Protein AF-A0A6C0I8Z2-F1 (afdb_monomer_lite)

Organism: NCBI:txid1070528

Structure (mmCIF, N/CA/C/O backbone):
data_AF-A0A6C0I8Z2-F1
#
_entry.id   AF-A0A6C0I8Z2-F1
#
loop_
_atom_site.group_PDB
_atom_site.id
_atom_site.type_symbol
_atom_site.label_atom_id
_atom_site.label_alt_id
_atom_site.label_comp_id
_atom_site.label_asym_id
_atom_site.label_entity_id
_atom_site.label_seq_id
_atom_site.pdbx_PDB_ins_code
_atom_site.Cartn_x
_atom_site.Cartn_y
_atom_site.Cartn_z
_atom_site.occupancy
_atom_site.B_iso_or_equiv
_atom_site.auth_seq_id
_atom_site.auth_comp_id
_atom_site.auth_asym_id
_atom_site.auth_atom_id
_atom_site.pdbx_PDB_model_num
ATOM 1 N N . MET A 1 1 ? -0.638 1.466 -17.092 1.00 23.64 1 MET A N 1
ATOM 2 C CA . MET A 1 1 ? -1.685 1.479 -16.049 1.00 23.64 1 MET A CA 1
ATOM 3 C C . MET A 1 1 ? -1.159 2.230 -14.837 1.00 23.64 1 MET A C 1
ATOM 5 O O . MET A 1 1 ? -0.219 1.765 -14.203 1.00 23.64 1 MET A O 1
ATOM 9 N N . GLN A 1 2 ? -1.691 3.419 -14.552 1.00 22.98 2 GLN A N 1
ATOM 10 C CA . GLN A 1 2 ? -1.374 4.142 -13.319 1.00 22.98 2 GLN A CA 1
ATOM 11 C C . GLN A 1 2 ? -2.232 3.562 -12.187 1.00 22.98 2 GLN A C 1
ATOM 13 O O . GLN A 1 2 ? -3.325 4.037 -11.902 1.00 22.98 2 GLN A O 1
ATOM 18 N N . SER A 1 3 ? -1.756 2.483 -11.563 1.00 23.62 3 SER A N 1
ATOM 19 C CA . SER A 1 3 ? -2.438 1.875 -10.419 1.00 23.62 3 SER A CA 1
ATOM 20 C C . SER A 1 3 ? -2.159 2.695 -9.154 1.00 23.62 3 SER A C 1
ATOM 22 O O . SER A 1 3 ? -1.213 2.427 -8.402 1.00 23.62 3 SER A O 1
ATOM 24 N N . PHE A 1 4 ? -2.999 3.698 -8.902 1.00 27.61 4 PHE A N 1
ATOM 25 C CA . PHE A 1 4 ? -3.097 4.390 -7.617 1.00 27.61 4 PHE A CA 1
ATOM 26 C C . PHE A 1 4 ? -3.696 3.432 -6.572 1.00 27.61 4 PHE A C 1
ATOM 28 O O . PHE A 1 4 ? -4.885 3.468 -6.291 1.00 27.61 4 PHE A O 1
ATOM 35 N N . ALA A 1 5 ? -2.885 2.528 -6.013 1.00 29.38 5 ALA A N 1
ATOM 36 C CA . ALA A 1 5 ? -3.277 1.823 -4.792 1.00 29.38 5 ALA A CA 1
ATOM 37 C C . ALA A 1 5 ? -2.910 2.690 -3.585 1.00 29.38 5 ALA A C 1
ATOM 39 O O . ALA A 1 5 ? -1.733 3.045 -3.399 1.00 29.38 5 ALA A O 1
ATOM 40 N N . ILE A 1 6 ? -3.966 3.094 -2.878 1.00 32.00 6 ILE A N 1
ATOM 41 C CA . ILE A 1 6 ? -4.159 3.044 -1.422 1.00 32.00 6 ILE A CA 1
ATOM 42 C C . ILE A 1 6 ? -2.868 3.279 -0.638 1.00 32.00 6 ILE A C 1
ATOM 44 O O . ILE A 1 6 ? -1.982 2.433 -0.518 1.00 32.00 6 ILE A O 1
ATOM 48 N N . ILE A 1 7 ? -2.738 4.516 -0.173 1.00 36.81 7 ILE A N 1
ATOM 49 C CA . ILE A 1 7 ? -1.716 4.958 0.766 1.00 36.81 7 ILE A CA 1
ATOM 50 C C . ILE A 1 7 ? -2.360 4.859 2.139 1.00 36.81 7 ILE A C 1
ATOM 52 O O . ILE A 1 7 ? -3.077 5.768 2.527 1.00 36.81 7 ILE A O 1
ATOM 56 N N . VAL A 1 8 ? -2.108 3.780 2.869 1.00 36.97 8 VAL A N 1
ATOM 57 C CA . VAL A 1 8 ? -2.218 3.837 4.337 1.00 36.97 8 VAL A CA 1
ATOM 58 C C . VAL A 1 8 ? -0.818 3.797 4.982 1.00 36.97 8 VAL A C 1
ATOM 60 O O . VAL A 1 8 ? -0.652 4.149 6.138 1.00 36.97 8 VAL A O 1
ATOM 63 N N . PHE A 1 9 ? 0.246 3.500 4.210 1.00 34.97 9 PHE A N 1
ATOM 64 C CA . PHE A 1 9 ? 1.599 3.249 4.756 1.00 34.97 9 PHE A CA 1
ATOM 65 C C . PHE A 1 9 ? 2.737 4.062 4.145 1.00 34.97 9 PHE A C 1
ATOM 67 O O . PHE A 1 9 ? 3.889 3.633 4.194 1.00 34.97 9 PHE A O 1
ATOM 74 N N . ARG A 1 10 ? 2.472 5.222 3.534 1.00 33.62 10 ARG A N 1
ATOM 75 C CA . ARG A 1 10 ? 3.576 6.113 3.149 1.00 33.62 10 ARG A CA 1
ATOM 76 C C . ARG A 1 10 ? 3.256 7.566 3.469 1.00 33.62 10 ARG A C 1
ATOM 78 O O . ARG A 1 10 ? 2.246 8.048 2.962 1.00 33.62 10 ARG A O 1
ATOM 85 N N . PRO A 1 11 ? 4.137 8.296 4.182 1.00 28.78 11 PRO A N 1
ATOM 86 C CA . PRO A 1 11 ? 4.124 9.743 4.076 1.00 28.78 11 PRO A CA 1
ATOM 87 C C . PRO A 1 11 ? 4.213 10.080 2.584 1.00 28.78 11 PRO A C 1
ATOM 89 O O . PRO A 1 11 ? 5.063 9.566 1.846 1.00 28.78 11 PRO A O 1
ATOM 92 N N . ILE A 1 12 ? 3.260 10.887 2.128 1.00 30.72 12 ILE A N 1
ATOM 93 C CA . ILE A 1 12 ? 3.025 11.272 0.730 1.00 30.72 12 ILE A CA 1
ATOM 94 C C . ILE A 1 12 ? 4.323 11.746 0.030 1.00 30.72 12 ILE A C 1
ATOM 96 O O . ILE A 1 12 ? 4.477 11.583 -1.184 1.00 30.72 12 ILE A O 1
ATOM 100 N N . SER A 1 13 ? 5.312 12.217 0.799 1.00 25.28 13 SER A N 1
ATOM 101 C CA . SER A 1 13 ? 6.628 12.672 0.337 1.00 25.28 13 SER A CA 1
ATOM 102 C C . SER A 1 13 ? 7.468 11.604 -0.386 1.00 25.28 13 SER A C 1
ATOM 104 O O . SER A 1 13 ? 8.127 11.920 -1.379 1.00 25.28 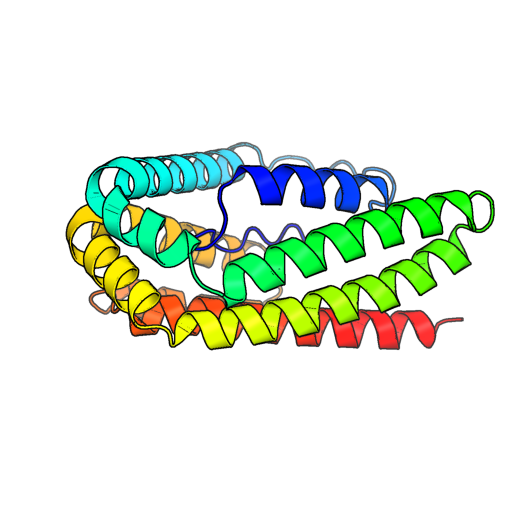13 SER A O 1
ATOM 106 N N . ILE A 1 14 ? 7.427 10.332 0.034 1.00 30.34 14 ILE A N 1
ATOM 107 C CA . ILE A 1 14 ? 8.279 9.273 -0.549 1.00 30.34 14 ILE A CA 1
ATOM 108 C C . ILE A 1 14 ? 7.712 8.777 -1.887 1.00 30.34 14 ILE A C 1
ATOM 110 O O . ILE A 1 14 ? 8.467 8.459 -2.812 1.00 30.34 14 ILE A O 1
ATOM 114 N N . LYS A 1 15 ? 6.376 8.749 -2.039 1.00 32.47 15 LYS A N 1
ATOM 115 C CA . LYS A 1 15 ? 5.740 8.392 -3.319 1.00 32.47 15 LYS A CA 1
ATOM 116 C C . LYS A 1 15 ? 6.107 9.397 -4.411 1.00 32.47 15 LYS A C 1
ATOM 118 O O . LYS A 1 15 ? 6.436 8.961 -5.506 1.00 32.47 15 LYS A O 1
ATOM 123 N N . TYR A 1 16 ? 6.129 10.698 -4.120 1.00 28.58 16 TYR A N 1
ATOM 124 C CA . TYR A 1 16 ? 6.396 11.722 -5.137 1.00 28.58 16 TYR A CA 1
ATOM 125 C C . TYR A 1 16 ? 7.816 11.652 -5.722 1.00 28.58 16 TYR A C 1
ATOM 127 O O . TYR A 1 16 ? 7.973 11.783 -6.934 1.00 28.58 16 TYR A O 1
ATOM 135 N N . LYS A 1 17 ? 8.847 11.378 -4.907 1.00 28.88 17 LYS A N 1
ATOM 136 C CA . LYS A 1 17 ? 10.233 11.251 -5.401 1.00 28.88 17 LYS A CA 1
ATOM 137 C C . LYS A 1 17 ? 10.445 9.992 -6.248 1.00 28.88 17 LYS A C 1
ATOM 139 O O . LYS A 1 17 ? 10.945 10.097 -7.363 1.00 28.88 17 LYS A O 1
ATOM 144 N N . ILE A 1 18 ? 9.994 8.826 -5.776 1.00 34.91 18 ILE A N 1
ATOM 145 C CA . ILE A 1 18 ? 10.156 7.558 -6.514 1.00 34.91 18 ILE A CA 1
ATOM 146 C C . ILE A 1 18 ? 9.293 7.545 -7.784 1.00 34.91 18 ILE A C 1
ATOM 148 O O . ILE A 1 18 ? 9.740 7.077 -8.823 1.00 34.91 18 ILE A O 1
ATOM 152 N N . TYR A 1 19 ? 8.075 8.095 -7.737 1.00 33.25 19 TYR A N 1
ATOM 153 C CA . TYR A 1 19 ? 7.182 8.182 -8.898 1.00 33.25 19 TYR A CA 1
ATOM 154 C C . TYR A 1 19 ? 7.710 9.149 -9.968 1.00 33.25 19 TYR A C 1
ATOM 156 O O . TYR A 1 19 ? 7.602 8.869 -11.160 1.00 33.25 19 TYR A O 1
ATOM 164 N N . LYS A 1 20 ? 8.341 10.259 -9.559 1.00 29.11 20 LYS A N 1
ATOM 165 C CA . LYS A 1 20 ? 8.997 11.209 -10.470 1.00 29.11 20 LYS A CA 1
ATOM 166 C C . LYS A 1 20 ? 10.230 10.603 -11.150 1.00 29.11 20 LYS A C 1
ATOM 168 O O . LYS A 1 20 ? 10.447 10.877 -12.327 1.00 29.11 20 LYS A O 1
ATOM 173 N N . GLU A 1 21 ? 10.995 9.755 -10.460 1.00 31.36 21 GLU A N 1
ATOM 174 C CA . GLU A 1 21 ? 12.116 9.028 -11.077 1.00 31.36 21 GLU A CA 1
ATOM 175 C C . GLU A 1 21 ? 11.661 7.849 -11.948 1.00 31.36 21 GLU A C 1
ATOM 177 O O . GLU A 1 21 ? 12.136 7.703 -13.070 1.00 31.36 21 GLU A O 1
ATOM 182 N N . TYR A 1 22 ? 10.664 7.076 -11.512 1.00 34.25 22 TYR A N 1
ATOM 183 C CA . TYR A 1 22 ? 10.070 5.987 -12.297 1.00 34.25 22 TYR A CA 1
ATOM 184 C C . TYR A 1 22 ? 9.458 6.488 -13.620 1.00 34.25 22 TYR A C 1
ATOM 186 O O . TYR A 1 22 ? 9.685 5.901 -14.678 1.00 34.25 22 TYR A O 1
ATOM 194 N N . ASN A 1 23 ? 8.748 7.624 -13.592 1.00 34.59 23 ASN A N 1
ATOM 195 C CA . ASN A 1 23 ? 8.187 8.242 -14.800 1.00 34.59 23 ASN A CA 1
ATOM 196 C C . ASN A 1 23 ? 9.242 8.882 -15.715 1.00 34.59 23 ASN A C 1
ATOM 198 O O . ASN A 1 23 ? 8.977 9.038 -16.904 1.00 34.59 23 ASN A O 1
ATOM 202 N N . ARG A 1 24 ? 10.426 9.242 -15.197 1.00 33.53 24 ARG A N 1
ATOM 203 C CA . ARG A 1 24 ? 11.538 9.743 -16.024 1.00 33.53 24 ARG A CA 1
ATOM 204 C C . ARG A 1 24 ? 12.226 8.637 -16.823 1.00 33.53 24 ARG A C 1
ATOM 206 O O . ARG A 1 24 ? 12.766 8.931 -17.881 1.00 33.53 24 ARG A O 1
ATOM 213 N N . VAL A 1 25 ? 12.212 7.396 -16.331 1.00 34.00 25 VAL A N 1
ATOM 214 C CA . VAL A 1 25 ? 12.985 6.288 -16.919 1.00 34.00 25 VAL A CA 1
ATOM 215 C C . VAL A 1 25 ? 12.160 5.421 -17.886 1.00 34.00 25 VAL A C 1
ATOM 217 O O . VAL A 1 25 ? 12.744 4.870 -18.811 1.00 34.00 25 VAL A O 1
ATOM 220 N N . ILE A 1 26 ? 10.829 5.296 -17.723 1.00 31.17 26 ILE A N 1
ATOM 221 C CA . ILE A 1 26 ? 10.061 4.188 -18.352 1.00 31.17 26 ILE A CA 1
ATOM 222 C C . ILE A 1 26 ? 8.842 4.627 -19.191 1.00 31.17 26 ILE A C 1
ATOM 224 O O . ILE A 1 26 ? 8.200 3.786 -19.817 1.00 31.17 26 ILE A O 1
ATOM 228 N N . MET A 1 27 ? 8.467 5.911 -19.263 1.00 26.81 27 MET A N 1
ATOM 229 C CA . MET A 1 27 ? 7.320 6.271 -20.112 1.00 26.81 27 MET A CA 1
ATOM 230 C C . MET A 1 27 ? 7.704 6.322 -21.606 1.00 26.81 27 MET A C 1
ATOM 232 O O . MET A 1 27 ? 8.549 7.140 -21.976 1.00 26.81 27 MET A O 1
ATOM 236 N N . PRO A 1 28 ? 7.064 5.524 -22.491 1.00 29.08 28 PRO A N 1
ATOM 237 C CA . PRO A 1 28 ? 7.108 5.779 -23.929 1.00 29.08 28 PRO A CA 1
ATOM 238 C C . PRO A 1 28 ? 6.484 7.156 -24.232 1.00 29.08 28 PRO A C 1
ATOM 240 O O . PRO A 1 28 ? 5.694 7.663 -23.422 1.00 29.08 28 PRO A O 1
ATOM 243 N N . PRO A 1 29 ? 6.825 7.788 -25.374 1.00 28.36 29 PRO A N 1
ATOM 244 C CA . PRO A 1 29 ? 6.346 9.123 -25.707 1.00 28.36 29 PRO A CA 1
ATOM 245 C C . PRO A 1 29 ? 4.818 9.168 -25.661 1.00 28.36 29 PRO A C 1
ATOM 247 O O . PRO A 1 29 ? 4.127 8.255 -26.116 1.00 28.36 29 PRO A O 1
ATOM 250 N N . LYS A 1 30 ? 4.318 10.244 -25.046 1.00 38.25 30 LYS A N 1
ATOM 251 C CA . LYS A 1 30 ? 2.911 10.554 -24.781 1.00 38.25 30 LYS A CA 1
ATOM 252 C C . LYS A 1 30 ? 2.003 10.128 -25.945 1.00 38.25 30 LYS A C 1
ATOM 254 O O . LYS A 1 30 ? 1.866 10.864 -26.919 1.00 38.25 30 LYS A O 1
ATOM 259 N N . LYS A 1 31 ? 1.278 9.012 -25.808 1.00 30.19 31 LYS A N 1
ATOM 260 C CA . LYS A 1 31 ? -0.031 8.925 -26.466 1.00 30.19 31 LYS A CA 1
ATOM 261 C C . LYS A 1 31 ? -0.933 9.908 -25.730 1.00 30.19 31 LYS A C 1
ATOM 263 O O . LYS A 1 31 ? -1.024 9.845 -24.506 1.00 30.19 31 LYS A O 1
ATOM 268 N N . LYS A 1 32 ? -1.517 10.858 -26.465 1.00 36.09 32 LYS A N 1
ATOM 269 C CA . LYS A 1 32 ? -2.501 11.816 -25.949 1.00 36.09 32 LYS A CA 1
ATOM 270 C C . LYS A 1 32 ? -3.644 11.023 -25.309 1.00 36.09 32 LYS A C 1
ATOM 272 O O . LYS A 1 32 ? -4.522 10.533 -26.008 1.00 36.09 32 LYS A O 1
ATOM 277 N N . VAL A 1 33 ? -3.602 10.850 -23.990 1.00 34.31 33 VAL A N 1
ATOM 278 C CA . VAL A 1 33 ? -4.739 10.337 -23.227 1.00 34.31 33 VAL A CA 1
ATOM 279 C C . VAL A 1 33 ? -5.632 11.541 -22.984 1.00 34.31 33 VAL A C 1
ATOM 281 O O . VAL A 1 33 ? -5.364 12.364 -22.110 1.00 34.31 33 VAL A O 1
ATOM 284 N N . GLY A 1 34 ? -6.640 11.691 -23.838 1.00 36.06 34 GLY A N 1
A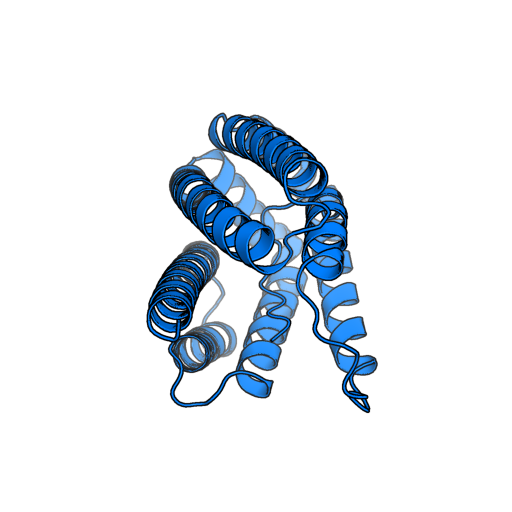TOM 285 C CA . GLY A 1 34 ? -7.749 12.584 -23.562 1.00 36.06 34 GLY A CA 1
ATOM 286 C C . GLY A 1 34 ? -8.471 12.121 -22.296 1.00 36.06 34 GLY A C 1
ATOM 287 O O . GLY A 1 34 ? -8.819 10.952 -22.174 1.00 36.06 34 GLY A O 1
ATOM 288 N N . VAL A 1 35 ? -8.690 13.075 -21.391 1.00 42.97 35 VAL A N 1
ATOM 289 C CA . VAL A 1 35 ? -9.726 13.083 -20.345 1.00 42.97 35 VAL A CA 1
ATOM 290 C C . VAL A 1 35 ? -9.569 12.074 -19.185 1.00 42.97 35 VAL A C 1
ATOM 292 O O . VAL A 1 35 ? -10.259 11.066 -19.136 1.00 42.97 35 VAL A O 1
ATOM 295 N N . ILE A 1 36 ? -8.745 12.405 -18.169 1.00 44.50 36 ILE A N 1
ATOM 296 C CA . ILE A 1 36 ? -8.920 11.930 -16.768 1.00 44.50 36 ILE A CA 1
ATOM 297 C C . ILE A 1 36 ? -8.544 13.009 -15.703 1.00 44.50 36 ILE A C 1
ATOM 299 O O . ILE A 1 36 ? -7.712 12.739 -14.839 1.00 44.50 36 ILE A O 1
ATOM 303 N N . PRO A 1 37 ? -9.078 14.250 -15.699 1.00 49.78 37 PRO A N 1
ATOM 304 C CA . PRO A 1 37 ? -8.788 15.183 -14.598 1.00 49.78 37 PRO A CA 1
ATOM 305 C C . PRO A 1 37 ? -9.609 14.845 -13.342 1.00 49.78 37 PRO A C 1
ATOM 307 O O . PRO A 1 37 ? -9.068 14.715 -12.251 1.00 49.78 37 PRO A O 1
ATOM 310 N N . HIS A 1 38 ? -10.916 14.616 -13.502 1.00 48.38 38 HIS A N 1
ATOM 311 C CA . HIS A 1 38 ? -11.871 14.679 -12.390 1.00 48.38 38 HIS A CA 1
ATOM 312 C C . HIS A 1 38 ? -11.759 13.527 -11.373 1.00 48.38 38 HIS A C 1
ATOM 314 O O . HIS A 1 38 ? -11.880 13.754 -10.171 1.00 48.38 38 HIS A O 1
ATOM 320 N N . LYS A 1 39 ? -11.494 12.294 -11.836 1.00 55.34 39 LYS A N 1
ATOM 321 C CA . LYS A 1 39 ? -11.322 11.114 -10.960 1.00 55.34 39 LYS A CA 1
ATOM 322 C C . LYS A 1 39 ? -9.960 11.071 -10.264 1.00 55.34 39 LYS A C 1
ATOM 324 O O . LYS A 1 39 ? -9.824 10.478 -9.198 1.00 55.34 39 LYS A O 1
ATOM 329 N N . LEU A 1 40 ? -8.938 11.683 -10.868 1.00 59.06 40 LEU A N 1
ATOM 330 C CA . LEU A 1 40 ? -7.628 11.803 -10.235 1.00 59.06 40 LEU A CA 1
ATOM 331 C C . LEU A 1 40 ? -7.689 12.819 -9.089 1.00 59.06 40 LEU A C 1
ATOM 333 O O . LEU A 1 40 ? -7.153 12.555 -8.015 1.00 59.06 40 LEU A O 1
ATOM 337 N N . THR A 1 41 ? -8.393 13.934 -9.303 1.00 67.25 41 THR A N 1
ATOM 338 C CA . THR A 1 41 ? -8.642 14.951 -8.277 1.00 67.25 41 THR A CA 1
ATOM 339 C C . THR A 1 41 ? -9.384 14.367 -7.076 1.00 67.25 41 THR A C 1
ATOM 341 O O . THR A 1 41 ? -8.891 14.494 -5.959 1.00 67.25 41 THR A O 1
ATOM 344 N N . SER A 1 42 ? -10.470 13.615 -7.291 1.00 71.12 42 SER A N 1
ATOM 345 C CA . SER A 1 42 ? -11.248 13.031 -6.187 1.00 71.12 42 SER A CA 1
ATOM 346 C C . SER A 1 42 ? -10.452 12.017 -5.354 1.00 71.12 42 SER A C 1
ATOM 348 O O . SER A 1 42 ? -10.566 11.978 -4.131 1.00 71.12 42 SER A O 1
ATOM 350 N N . MET A 1 43 ? -9.583 11.217 -5.983 1.00 73.25 43 MET A N 1
ATOM 351 C CA . MET A 1 43 ? -8.678 10.330 -5.243 1.00 73.25 43 MET A CA 1
ATOM 352 C C . MET A 1 43 ? -7.648 11.106 -4.416 1.00 73.25 43 MET A C 1
ATOM 354 O O . MET A 1 43 ? -7.331 10.698 -3.299 1.00 73.25 43 MET A O 1
ATOM 358 N N . LEU A 1 44 ? -7.092 12.191 -4.959 1.00 71.19 44 LEU A N 1
ATOM 359 C CA . LEU A 1 44 ? -6.120 13.020 -4.243 1.00 71.19 44 LEU A CA 1
ATOM 360 C C . LEU A 1 44 ? -6.764 13.726 -3.047 1.00 71.19 44 LEU A C 1
ATOM 362 O O . LEU A 1 44 ? -6.161 13.757 -1.976 1.00 71.19 44 LEU A O 1
ATOM 366 N N . GLU A 1 45 ? -7.988 14.224 -3.210 1.00 77.06 45 GLU A N 1
ATOM 367 C CA . GLU A 1 45 ? -8.783 14.828 -2.139 1.00 77.06 45 GLU A CA 1
ATOM 368 C C . GLU A 1 45 ? -9.081 13.821 -1.026 1.00 77.06 45 GLU A C 1
ATOM 370 O O . GLU A 1 45 ? -8.794 14.100 0.137 1.00 77.06 45 GLU A O 1
ATOM 375 N N . ALA A 1 46 ? -9.546 12.615 -1.367 1.00 78.75 46 ALA A N 1
ATOM 376 C CA . ALA A 1 46 ? -9.810 11.564 -0.384 1.00 78.75 46 ALA A CA 1
ATOM 377 C C . ALA A 1 46 ? -8.542 11.129 0.372 1.00 78.75 46 ALA A C 1
ATOM 379 O O . ALA A 1 46 ? -8.568 10.915 1.584 1.00 78.75 46 ALA A O 1
ATOM 380 N N . VAL A 1 47 ? -7.400 11.041 -0.321 1.00 79.56 47 VAL A N 1
ATOM 381 C CA . VAL A 1 47 ? -6.102 10.770 0.319 1.00 79.56 47 VAL A CA 1
ATOM 382 C C . VAL A 1 47 ? -5.707 11.905 1.262 1.00 79.56 47 VAL A C 1
ATOM 384 O O . VAL A 1 47 ? -5.229 11.638 2.364 1.00 79.56 47 VAL A O 1
ATOM 387 N N . ALA A 1 48 ? -5.887 13.160 0.850 1.00 76.62 48 ALA A N 1
ATOM 388 C CA . ALA A 1 48 ? -5.565 14.315 1.678 1.00 76.62 48 ALA A CA 1
ATOM 389 C C . ALA A 1 48 ? -6.457 14.384 2.926 1.00 76.62 48 ALA A C 1
ATOM 391 O O . ALA A 1 48 ? -5.943 14.625 4.019 1.00 76.62 48 ALA A O 1
ATOM 392 N N . ALA A 1 49 ? -7.757 14.116 2.783 1.00 82.00 49 ALA A N 1
ATOM 393 C CA . ALA A 1 49 ? -8.713 14.062 3.885 1.00 82.00 49 ALA A CA 1
ATOM 394 C C . ALA A 1 49 ? -8.336 12.977 4.902 1.00 82.00 49 ALA A C 1
ATOM 396 O O . ALA A 1 49 ? -8.135 13.283 6.080 1.00 82.00 49 ALA A O 1
ATOM 397 N N . LEU A 1 50 ? -8.105 11.743 4.437 1.00 86.19 50 LEU A N 1
ATOM 398 C CA . LEU A 1 50 ? -7.673 10.644 5.300 1.00 86.19 50 LEU A CA 1
ATOM 399 C C . LEU A 1 50 ? -6.344 10.959 5.996 1.00 86.19 50 LEU A C 1
ATOM 401 O O . LEU A 1 50 ? -6.220 10.781 7.207 1.00 86.19 50 LEU A O 1
ATOM 405 N N . GLN A 1 51 ? -5.353 11.470 5.261 1.00 83.88 51 GLN A N 1
ATOM 406 C 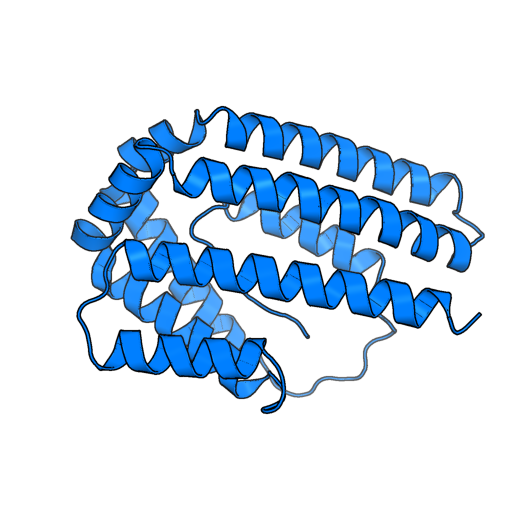CA . GLN A 1 51 ? -4.058 11.826 5.841 1.00 83.88 51 GLN A CA 1
ATOM 407 C C . GLN A 1 51 ? -4.199 12.917 6.906 1.00 83.88 51 GLN A C 1
ATOM 409 O O . GLN A 1 51 ? -3.563 12.824 7.959 1.00 83.88 51 GLN A O 1
ATOM 414 N N . LYS A 1 52 ? -5.029 13.934 6.650 1.00 83.44 52 LYS A N 1
ATOM 415 C CA . LYS A 1 52 ? -5.327 14.997 7.611 1.00 83.44 52 LYS A CA 1
ATOM 416 C C . LYS A 1 52 ? -5.961 14.407 8.866 1.00 83.44 52 LYS A C 1
ATOM 418 O O . LYS A 1 52 ? -5.455 14.665 9.956 1.00 83.44 52 LYS A O 1
ATOM 423 N N . CYS A 1 53 ? -6.986 13.566 8.724 1.00 88.50 53 CYS A N 1
ATOM 424 C CA . CYS A 1 53 ? -7.625 12.912 9.862 1.00 88.50 53 CYS A CA 1
ATOM 425 C C . CYS A 1 53 ? -6.620 12.103 10.689 1.00 88.50 53 CYS A C 1
ATOM 427 O O . CYS A 1 53 ? -6.511 12.323 11.894 1.00 88.50 53 CYS A O 1
ATOM 429 N N . LEU A 1 54 ? -5.819 11.246 10.047 1.00 84.50 54 LEU A N 1
ATOM 430 C CA . LEU A 1 54 ? -4.826 10.424 10.739 1.00 84.50 54 LEU A CA 1
ATOM 431 C C . LEU A 1 54 ? -3.757 11.272 11.444 1.00 84.50 54 LEU A C 1
ATOM 433 O O . LEU A 1 54 ? -3.408 10.985 12.583 1.00 84.50 54 LEU A O 1
ATOM 437 N N . SER A 1 55 ? -3.277 12.344 10.808 1.00 84.12 55 SER A N 1
ATOM 438 C CA . SER A 1 55 ? -2.259 13.231 11.395 1.00 84.12 55 SER A CA 1
ATOM 439 C C . SER A 1 55 ? -2.737 14.020 12.615 1.00 84.12 55 SER A C 1
ATOM 441 O O . SER A 1 55 ? -1.915 14.463 13.415 1.00 84.12 55 SER A O 1
ATOM 443 N N . ILE A 1 56 ? -4.053 14.204 12.752 1.00 88.69 56 ILE A N 1
ATOM 444 C CA . ILE A 1 56 ? -4.666 14.922 13.872 1.00 88.69 56 ILE A CA 1
ATOM 445 C C . ILE A 1 56 ? -5.102 13.924 14.945 1.00 88.69 56 ILE A C 1
ATOM 447 O O . ILE A 1 56 ? -4.717 14.054 16.102 1.00 88.69 56 ILE A O 1
ATOM 451 N N . LYS A 1 57 ? -5.893 12.918 14.561 1.00 93.94 57 LYS A N 1
ATOM 452 C CA . LYS A 1 57 ? -6.586 12.022 15.494 1.00 93.94 57 LYS A CA 1
ATOM 453 C C . LYS A 1 57 ? -5.832 10.732 15.820 1.00 93.94 57 LYS A C 1
ATOM 455 O O . LYS A 1 57 ? -6.167 10.105 16.815 1.00 93.94 57 LYS A O 1
ATOM 460 N N . CYS A 1 58 ? -4.850 10.343 15.005 1.00 90.12 58 CYS A N 1
ATOM 461 C CA . CYS A 1 58 ? -4.050 9.119 15.170 1.00 90.12 58 CYS A CA 1
ATOM 462 C C . CYS A 1 58 ? -2.543 9.404 15.152 1.00 90.12 58 CYS A C 1
ATOM 464 O O . CYS A 1 58 ? -1.731 8.590 14.706 1.00 90.12 58 CYS A O 1
ATOM 466 N N . LYS A 1 59 ? -2.155 10.610 15.586 1.00 90.12 59 LYS A N 1
ATOM 467 C CA . LYS A 1 59 ? -0.767 11.080 15.534 1.00 90.12 59 LYS A CA 1
ATOM 468 C C . LYS A 1 59 ? 0.166 10.184 16.347 1.00 90.12 59 LYS A C 1
ATOM 470 O O . LYS A 1 59 ? 1.265 9.883 15.895 1.00 90.12 59 LYS A O 1
ATOM 475 N N . ILE A 1 60 ? -0.258 9.771 17.541 1.00 91.88 60 ILE A N 1
ATOM 476 C CA . ILE A 1 60 ? 0.569 8.977 18.458 1.00 91.88 60 ILE A CA 1
ATOM 477 C C . ILE A 1 60 ? 0.881 7.616 17.833 1.00 91.88 60 ILE A C 1
ATOM 479 O O . ILE A 1 60 ? 2.038 7.202 17.794 1.00 91.88 60 ILE A O 1
ATOM 483 N N . GLU A 1 61 ? -0.134 6.953 17.290 1.00 90.38 61 GLU A N 1
ATOM 484 C CA . GLU A 1 61 ? -0.029 5.658 16.624 1.00 90.38 61 GLU A CA 1
ATOM 485 C C . GLU A 1 61 ? 0.834 5.762 15.360 1.00 90.38 61 GLU A C 1
ATOM 487 O O . GLU A 1 61 ? 1.689 4.909 15.115 1.00 90.38 61 GLU A O 1
ATOM 492 N N . GLN A 1 62 ? 0.701 6.856 14.597 1.00 85.69 62 GLN A N 1
ATOM 493 C CA . GLN A 1 62 ? 1.583 7.139 13.463 1.00 85.69 62 GLN A CA 1
ATOM 494 C C . GLN A 1 62 ? 3.049 7.294 13.886 1.00 85.69 62 GLN A C 1
ATOM 496 O O . GLN A 1 62 ? 3.929 6.735 13.233 1.00 85.69 62 GLN A O 1
ATOM 501 N N . GLU A 1 63 ? 3.335 8.038 14.956 1.00 84.81 63 GLU A N 1
ATOM 502 C CA . GLU A 1 63 ? 4.708 8.221 15.445 1.00 84.81 63 GLU A CA 1
ATOM 503 C C . GLU A 1 63 ? 5.307 6.930 16.019 1.00 84.81 63 GLU A C 1
ATOM 505 O O . GLU A 1 63 ? 6.501 6.685 15.848 1.00 84.81 63 GLU A O 1
ATOM 510 N N . LYS A 1 64 ? 4.499 6.072 16.654 1.00 85.12 64 LYS A N 1
ATOM 511 C CA . LYS A 1 64 ? 4.941 4.739 17.090 1.00 85.12 64 LYS A CA 1
ATOM 512 C C . LYS A 1 64 ? 5.320 3.867 15.899 1.00 85.12 64 LYS A C 1
ATOM 514 O O . LYS A 1 64 ? 6.434 3.354 15.848 1.00 85.12 64 LYS A O 1
ATOM 519 N N . LEU A 1 65 ? 4.439 3.767 14.904 1.00 83.94 65 LEU A N 1
ATOM 520 C CA . LEU A 1 65 ? 4.687 2.960 13.713 1.00 83.94 65 LEU A CA 1
ATOM 521 C C . LEU A 1 65 ? 5.910 3.449 12.921 1.00 83.94 65 LEU A C 1
ATOM 523 O O . LEU A 1 65 ? 6.640 2.638 12.354 1.00 83.94 65 LEU A O 1
ATOM 527 N N . LYS A 1 66 ? 6.186 4.761 12.905 1.00 81.50 66 LYS A N 1
ATOM 528 C CA . LYS A 1 66 ? 7.399 5.309 12.273 1.00 81.50 66 LYS A CA 1
ATOM 529 C C . LYS A 1 66 ? 8.699 4.756 12.862 1.00 81.50 66 LYS A C 1
ATOM 531 O O . LYS A 1 66 ? 9.711 4.735 12.171 1.00 81.50 66 LYS A O 1
ATOM 536 N N . LYS A 1 67 ? 8.672 4.296 14.114 1.00 83.31 67 LYS A N 1
ATOM 537 C CA . LYS A 1 67 ? 9.815 3.674 14.796 1.00 83.31 67 LYS A CA 1
ATOM 538 C C . LYS A 1 67 ? 9.925 2.171 14.525 1.00 83.31 67 LYS A C 1
ATOM 540 O O . LYS A 1 67 ? 10.846 1.539 15.036 1.00 83.31 67 LYS A O 1
ATOM 545 N N . SER A 1 68 ? 9.019 1.594 13.726 1.00 83.19 68 SER A N 1
ATOM 546 C CA . SER A 1 68 ? 9.103 0.197 13.299 1.00 83.19 68 SER A CA 1
ATOM 547 C C . SER A 1 68 ? 10.456 -0.077 12.651 1.00 83.19 68 SER A C 1
ATOM 549 O O . SER A 1 68 ? 10.864 0.597 11.699 1.00 83.19 68 SER A O 1
ATOM 551 N N . LYS A 1 69 ? 11.126 -1.132 13.120 1.00 90.25 69 LYS A N 1
ATOM 552 C CA . LYS A 1 69 ? 12.386 -1.600 12.531 1.00 90.25 69 LYS A CA 1
ATOM 553 C C . LYS A 1 69 ? 12.235 -1.918 11.041 1.00 90.25 69 LYS A C 1
ATOM 555 O O . LYS A 1 69 ? 13.158 -1.676 10.269 1.00 90.25 69 LYS A O 1
ATOM 560 N N . TYR A 1 70 ? 11.063 -2.406 10.620 1.00 85.50 70 TYR A N 1
ATOM 561 C CA . TYR A 1 70 ? 10.807 -2.718 9.216 1.00 85.50 70 TYR A CA 1
ATOM 562 C C . TYR A 1 70 ? 10.662 -1.456 8.374 1.00 85.50 70 TYR A C 1
ATOM 564 O O . TYR A 1 70 ? 11.074 -1.458 7.215 1.00 85.50 70 TYR A O 1
ATOM 572 N N . LEU A 1 71 ? 10.112 -0.370 8.928 1.00 81.75 71 LEU A N 1
ATOM 573 C CA . LEU A 1 71 ? 10.046 0.899 8.209 1.00 81.75 71 LEU A CA 1
ATOM 574 C C . LEU A 1 71 ? 11.448 1.481 7.998 1.00 81.75 71 LEU A C 1
ATOM 576 O O . LEU A 1 71 ? 11.779 1.845 6.871 1.00 81.75 71 LEU A O 1
ATOM 580 N N . VAL A 1 72 ? 12.285 1.472 9.039 1.00 83.31 72 VAL A N 1
ATOM 581 C CA . VAL A 1 72 ? 13.695 1.894 8.959 1.00 83.31 72 VAL A CA 1
ATOM 582 C C . VAL A 1 72 ? 14.455 1.071 7.909 1.00 83.31 72 VAL A C 1
ATOM 584 O O . VAL A 1 72 ? 15.180 1.616 7.074 1.00 83.31 72 VAL A O 1
ATOM 587 N N . GLU A 1 73 ? 14.247 -0.247 7.882 1.00 88.56 73 GLU A N 1
ATOM 588 C CA . GLU A 1 73 ? 14.865 -1.128 6.886 1.00 88.56 73 GLU A CA 1
ATOM 589 C C . GLU A 1 73 ? 14.358 -0.848 5.458 1.00 88.56 73 GLU A C 1
ATOM 591 O O . GLU A 1 73 ? 15.145 -0.804 4.508 1.00 88.56 73 GLU A O 1
ATOM 596 N N . ILE A 1 74 ? 13.058 -0.579 5.285 1.00 83.75 74 ILE A N 1
ATOM 597 C CA . ILE A 1 74 ? 12.478 -0.172 3.995 1.00 83.75 74 ILE A CA 1
ATOM 598 C C . ILE A 1 74 ? 13.087 1.148 3.503 1.00 83.75 74 ILE A C 1
ATOM 600 O O . ILE A 1 74 ? 13.321 1.296 2.298 1.00 83.75 74 ILE A O 1
ATOM 604 N N . GLU A 1 75 ? 13.317 2.115 4.391 1.00 82.88 75 GLU A N 1
ATOM 605 C CA . GLU A 1 75 ? 13.948 3.394 4.050 1.00 82.88 75 GLU A CA 1
ATOM 606 C C . GLU A 1 75 ? 15.390 3.196 3.586 1.00 82.88 75 GLU A C 1
ATOM 608 O O . GLU A 1 75 ? 15.756 3.704 2.522 1.00 82.88 75 GLU A O 1
ATOM 613 N N . LYS A 1 76 ? 16.167 2.367 4.294 1.00 86.81 76 LYS A N 1
ATOM 614 C CA . LYS A 1 76 ? 17.528 1.993 3.886 1.00 86.81 76 LYS A CA 1
ATOM 615 C C . LYS A 1 76 ? 17.550 1.353 2.495 1.00 86.81 76 LYS A C 1
ATOM 617 O O . LYS A 1 76 ? 18.243 1.843 1.606 1.00 86.81 76 LYS A O 1
ATOM 622 N N . ILE A 1 77 ? 16.725 0.327 2.271 1.00 85.88 77 ILE A N 1
ATOM 623 C CA . ILE A 1 77 ? 16.611 -0.362 0.972 1.00 85.88 77 ILE A CA 1
ATOM 624 C C . ILE A 1 77 ? 16.174 0.606 -0.139 1.00 85.88 77 ILE A C 1
ATOM 626 O O . ILE A 1 77 ? 16.577 0.474 -1.294 1.00 85.88 77 ILE A O 1
ATOM 630 N N . THR A 1 78 ? 15.340 1.595 0.190 1.00 85.56 78 THR A N 1
ATOM 631 C CA . THR A 1 78 ? 14.924 2.632 -0.762 1.00 85.56 78 THR A CA 1
ATOM 632 C C . THR A 1 78 ? 16.079 3.562 -1.126 1.00 85.56 78 THR A C 1
ATOM 634 O O . THR A 1 78 ? 16.221 3.890 -2.304 1.00 85.56 78 THR A O 1
ATOM 637 N N . GLY A 1 79 ? 16.912 3.957 -0.161 1.00 81.69 79 GLY A N 1
ATOM 638 C CA . GLY A 1 79 ? 18.126 4.735 -0.418 1.00 81.69 79 GLY A CA 1
ATOM 639 C C . GLY A 1 79 ? 19.133 3.973 -1.284 1.00 81.69 79 GLY A C 1
ATOM 640 O O . GLY A 1 79 ? 19.616 4.507 -2.280 1.00 81.69 79 GLY A O 1
ATOM 641 N N . GLU A 1 80 ? 19.373 2.698 -0.969 1.00 88.50 80 GLU A N 1
ATOM 642 C CA . GLU A 1 80 ? 20.227 1.808 -1.770 1.00 88.50 80 GLU A CA 1
ATOM 643 C C . GLU A 1 80 ? 19.724 1.698 -3.213 1.00 88.50 80 GLU A C 1
ATOM 645 O O . GLU A 1 80 ? 20.488 1.905 -4.153 1.00 88.50 80 GLU A O 1
ATOM 650 N N . PHE A 1 81 ? 18.420 1.467 -3.398 1.00 86.25 81 PHE A N 1
ATOM 651 C CA . PHE A 1 81 ? 17.817 1.398 -4.727 1.00 86.25 81 PHE A CA 1
ATOM 652 C C . PHE A 1 81 ? 17.956 2.714 -5.508 1.00 86.25 81 PHE A C 1
ATOM 654 O O . PHE A 1 81 ? 18.209 2.691 -6.708 1.00 86.25 81 PHE A O 1
ATOM 661 N N . GLN A 1 82 ? 17.816 3.872 -4.857 1.00 82.81 82 GLN A N 1
ATOM 662 C CA . GLN A 1 82 ? 18.001 5.168 -5.520 1.00 82.81 82 GLN A CA 1
ATOM 663 C C . GLN A 1 82 ? 19.446 5.383 -5.979 1.00 82.81 82 GLN A C 1
ATOM 665 O O . GLN A 1 82 ? 19.671 5.882 -7.081 1.00 82.81 82 GLN A O 1
ATOM 670 N N . ASN A 1 83 ? 20.423 4.994 -5.160 1.00 87.25 83 ASN A N 1
ATOM 671 C CA . ASN A 1 83 ? 21.834 5.075 -5.534 1.00 87.25 83 ASN A CA 1
ATOM 672 C C . ASN A 1 83 ? 22.146 4.145 -6.708 1.00 87.25 83 ASN A C 1
ATOM 674 O O . ASN A 1 83 ? 22.761 4.567 -7.683 1.00 87.25 83 ASN A O 1
ATOM 678 N N . ASP A 1 84 ? 21.624 2.924 -6.655 1.00 85.69 84 ASP A N 1
ATOM 679 C CA . ASP A 1 84 ? 21.690 1.952 -7.739 1.00 85.69 84 ASP A CA 1
ATOM 680 C C . ASP A 1 84 ? 21.108 2.488 -9.058 1.00 85.69 84 ASP A C 1
ATOM 682 O O . ASP A 1 84 ? 21.670 2.263 -10.126 1.00 85.69 84 ASP A O 1
ATOM 686 N N . VAL A 1 85 ? 19.977 3.197 -9.010 1.00 83.69 85 VAL A N 1
ATOM 687 C CA . VAL A 1 85 ? 19.357 3.782 -10.209 1.00 83.69 85 VAL A CA 1
ATOM 688 C C . VAL A 1 85 ? 20.235 4.877 -10.811 1.00 83.69 85 VAL A C 1
ATOM 690 O O . VAL A 1 85 ? 20.393 4.912 -12.031 1.00 83.69 85 VAL A O 1
ATOM 693 N N . LYS A 1 86 ? 20.821 5.750 -9.984 1.00 85.00 86 LYS A N 1
ATOM 694 C CA . LYS A 1 86 ? 21.741 6.800 -10.454 1.00 85.00 86 LYS A CA 1
ATOM 695 C C . LYS A 1 86 ? 22.990 6.204 -11.097 1.00 85.00 86 LYS A C 1
ATOM 697 O O . LYS A 1 86 ? 23.386 6.620 -12.179 1.00 85.00 86 LYS A O 1
ATOM 702 N N . ASP A 1 87 ? 23.563 5.195 -10.457 1.00 89.56 87 ASP A N 1
ATOM 703 C CA . ASP A 1 87 ? 24.721 4.468 -10.964 1.00 89.56 87 ASP A CA 1
ATOM 704 C C . ASP A 1 87 ? 24.426 3.783 -12.312 1.00 89.56 87 ASP A C 1
ATOM 706 O O . ASP A 1 87 ? 25.196 3.920 -13.263 1.00 89.56 87 ASP A O 1
ATOM 710 N N . LEU A 1 88 ? 23.262 3.138 -12.450 1.00 85.50 88 LEU A N 1
ATOM 711 C CA . LEU A 1 88 ? 22.822 2.566 -13.727 1.00 85.50 88 LEU A CA 1
ATOM 712 C C . LEU A 1 88 ? 22.638 3.623 -14.824 1.00 85.50 88 LEU A C 1
ATOM 714 O O . LEU A 1 88 ? 22.927 3.345 -15.990 1.00 85.50 88 LEU A O 1
ATOM 718 N N . GLN A 1 89 ? 22.125 4.808 -14.479 1.00 84.12 89 GLN A N 1
ATOM 719 C CA . GLN A 1 89 ? 21.959 5.907 -15.434 1.00 84.12 89 GLN A CA 1
ATOM 720 C C . GLN A 1 89 ? 23.302 6.375 -15.991 1.00 84.12 89 GLN A C 1
ATOM 722 O O . GLN A 1 89 ? 23.385 6.624 -17.193 1.00 84.12 89 GLN A O 1
ATOM 727 N N . GLU A 1 90 ? 24.333 6.437 -15.149 1.00 89.06 90 GLU A N 1
ATOM 728 C CA . GLU A 1 90 ? 25.673 6.847 -15.562 1.00 89.06 90 GLU A CA 1
ATOM 729 C C . GLU A 1 90 ? 26.385 5.742 -16.355 1.00 89.06 90 GLU A C 1
ATOM 731 O O . GLU A 1 90 ? 26.797 5.963 -17.494 1.00 89.06 90 GLU A O 1
ATOM 736 N N . ARG A 1 91 ? 26.445 4.511 -15.818 1.00 91.44 91 ARG A N 1
ATOM 737 C CA . ARG A 1 91 ? 27.127 3.371 -16.467 1.00 91.44 91 ARG A CA 1
ATOM 738 C C . ARG A 1 91 ? 26.560 3.032 -17.842 1.00 91.44 91 ARG A C 1
ATOM 740 O O . ARG A 1 91 ? 27.300 2.632 -18.735 1.00 91.44 91 ARG A O 1
ATOM 747 N N . PHE A 1 92 ? 25.246 3.168 -18.009 1.00 89.06 92 PHE A N 1
ATOM 748 C CA . PHE A 1 92 ? 24.535 2.839 -19.245 1.00 89.06 92 PHE A CA 1
ATOM 749 C C . PHE A 1 92 ? 23.891 4.077 -19.872 1.00 89.06 92 PHE A C 1
ATOM 751 O O . PHE A 1 92 ? 22.781 4.020 -20.411 1.00 89.06 92 PHE A O 1
ATOM 758 N N . LYS A 1 93 ? 24.578 5.222 -19.811 1.00 87.94 93 LYS A N 1
ATOM 759 C CA . LYS A 1 93 ? 24.102 6.478 -20.406 1.00 87.94 93 LYS A CA 1
ATOM 760 C C . LYS A 1 93 ? 23.749 6.321 -21.890 1.00 87.94 93 LYS A C 1
ATOM 762 O O . LYS A 1 93 ? 22.687 6.783 -22.308 1.00 87.94 93 LYS A O 1
ATOM 767 N N . ASN A 1 94 ? 24.581 5.584 -22.632 1.00 91.06 94 ASN A N 1
ATOM 768 C CA . ASN A 1 94 ? 24.464 5.387 -24.082 1.00 91.06 94 ASN A CA 1
ATOM 769 C C . ASN A 1 94 ? 23.830 4.043 -24.494 1.00 91.06 94 ASN A C 1
ATOM 771 O O . ASN A 1 94 ? 23.542 3.851 -25.669 1.00 91.06 94 ASN A O 1
ATOM 775 N N . ASP A 1 95 ? 23.580 3.130 -23.551 1.00 88.56 95 ASP A N 1
ATOM 776 C CA . ASP A 1 95 ? 22.966 1.820 -23.813 1.00 88.56 95 ASP A CA 1
ATOM 777 C C . ASP A 1 95 ? 21.636 1.713 -23.059 1.00 88.56 95 ASP A C 1
ATOM 779 O O . ASP A 1 95 ? 21.538 1.212 -21.934 1.00 88.56 95 ASP A O 1
ATOM 783 N N . LYS A 1 96 ? 20.591 2.258 -23.688 1.00 80.31 96 LYS A N 1
ATOM 784 C CA . LYS A 1 96 ? 19.244 2.313 -23.114 1.00 80.31 96 LYS A CA 1
ATOM 785 C C . LYS A 1 96 ? 18.696 0.918 -22.808 1.00 80.31 96 LYS A C 1
ATOM 787 O O . LYS A 1 96 ? 18.086 0.724 -21.759 1.00 80.31 96 LYS A O 1
ATOM 792 N N . ASP A 1 97 ? 18.939 -0.035 -23.693 1.00 78.31 97 ASP A N 1
ATOM 793 C CA . ASP A 1 97 ? 18.410 -1.390 -23.601 1.00 78.31 97 ASP A CA 1
ATOM 794 C C . ASP A 1 97 ? 18.995 -2.151 -22.412 1.00 78.31 97 ASP A C 1
ATOM 796 O O . ASP A 1 97 ? 18.268 -2.801 -21.652 1.00 78.31 97 ASP A O 1
ATOM 800 N N . LYS A 1 98 ? 20.312 -2.044 -22.215 1.00 81.75 98 LYS A N 1
ATOM 801 C CA . LYS A 1 98 ? 20.991 -2.641 -21.065 1.00 81.75 98 LYS A CA 1
ATOM 802 C C . LYS A 1 98 ? 20.609 -1.946 -19.763 1.00 81.75 98 LYS A C 1
ATOM 804 O O . LYS A 1 98 ? 20.366 -2.624 -18.763 1.00 81.75 98 LYS A O 1
ATOM 809 N N . ARG A 1 99 ? 20.457 -0.616 -19.783 1.00 82.19 99 ARG A N 1
ATOM 810 C CA . ARG A 1 99 ? 19.957 0.159 -18.636 1.00 82.19 99 ARG A CA 1
ATOM 811 C C . ARG A 1 99 ? 18.574 -0.308 -18.191 1.00 82.19 99 ARG A C 1
ATOM 813 O O . ARG A 1 99 ? 18.357 -0.510 -16.999 1.00 82.19 99 ARG A O 1
ATOM 820 N N . GLU A 1 100 ? 17.642 -0.475 -19.127 1.00 77.25 100 GLU A N 1
ATOM 821 C CA . GLU A 1 100 ? 16.275 -0.917 -18.833 1.00 77.25 100 GLU A CA 1
ATOM 822 C C . GLU A 1 100 ? 16.244 -2.343 -18.270 1.00 77.25 100 GLU A C 1
ATOM 824 O O . GLU A 1 100 ? 15.544 -2.605 -17.286 1.00 77.25 100 GLU A O 1
ATOM 829 N N . ALA A 1 101 ? 17.044 -3.251 -18.836 1.00 78.56 101 ALA A N 1
ATOM 830 C CA . ALA A 1 101 ? 17.148 -4.623 -18.349 1.00 78.56 101 ALA A CA 1
ATOM 831 C C . ALA A 1 101 ? 17.696 -4.690 -16.910 1.00 78.56 101 ALA A C 1
ATOM 833 O O . ALA A 1 101 ? 17.107 -5.358 -16.053 1.00 78.56 101 ALA A O 1
ATOM 834 N N . GLU A 1 102 ? 18.787 -3.976 -16.617 1.00 83.56 102 GLU A N 1
ATOM 835 C CA . GLU A 1 102 ? 19.386 -3.939 -15.277 1.00 83.56 102 GLU A CA 1
ATOM 836 C C . GLU A 1 102 ? 18.494 -3.217 -14.260 1.00 83.56 102 GLU A C 1
ATOM 838 O O . GLU A 1 102 ? 18.307 -3.702 -13.138 1.00 83.56 102 GLU A O 1
ATOM 843 N N . PHE A 1 103 ? 17.848 -2.119 -14.665 1.00 84.81 103 PHE A N 1
ATOM 844 C CA . PHE A 1 103 ? 16.844 -1.449 -13.841 1.00 84.81 103 PHE A CA 1
ATOM 845 C C . PHE A 1 103 ? 15.718 -2.414 -13.458 1.00 84.81 103 PHE A C 1
ATOM 847 O O . PHE A 1 103 ? 15.352 -2.497 -12.286 1.00 84.81 103 PHE A O 1
ATOM 854 N N . GLY A 1 104 ? 15.190 -3.178 -14.419 1.00 78.88 104 GLY A N 1
ATOM 855 C CA . GLY A 1 104 ? 14.117 -4.142 -14.180 1.00 78.88 104 GLY A CA 1
ATOM 856 C C . GLY A 1 104 ? 14.480 -5.186 -13.120 1.00 78.88 104 GLY A C 1
ATOM 857 O O . GLY A 1 104 ? 13.687 -5.446 -12.209 1.00 78.88 104 GLY A O 1
ATOM 858 N N . LYS A 1 105 ? 15.701 -5.738 -13.181 1.00 83.25 105 LYS A N 1
ATOM 859 C CA . LYS A 1 105 ? 16.215 -6.693 -12.182 1.00 83.25 105 LYS A CA 1
ATOM 860 C C . LYS A 1 105 ? 16.285 -6.065 -10.789 1.00 83.25 105 LYS A C 1
ATOM 862 O O . LYS A 1 105 ? 15.749 -6.630 -9.830 1.00 83.25 105 LYS A O 1
ATOM 867 N N . LYS A 1 106 ? 16.900 -4.882 -10.676 1.00 83.62 106 LYS A N 1
ATOM 868 C CA . LYS A 1 106 ? 17.029 -4.167 -9.398 1.00 83.62 106 LYS A CA 1
ATOM 869 C C . LYS A 1 106 ? 15.668 -3.768 -8.827 1.00 83.62 106 LYS A C 1
ATOM 871 O O . LYS A 1 106 ? 15.424 -3.954 -7.636 1.00 83.62 106 LYS A O 1
ATOM 876 N N . PHE A 1 107 ? 14.751 -3.309 -9.677 1.00 82.62 107 PHE A N 1
ATOM 877 C CA . PHE A 1 107 ? 13.400 -2.923 -9.282 1.00 82.62 107 PHE A CA 1
ATOM 878 C C . PHE A 1 107 ? 12.586 -4.112 -8.758 1.00 82.62 107 PHE A C 1
ATOM 880 O O . PHE A 1 107 ? 11.921 -3.978 -7.732 1.00 82.62 107 PHE A O 1
ATOM 887 N N . ILE A 1 108 ? 12.667 -5.296 -9.385 1.00 80.75 108 ILE A N 1
ATOM 888 C CA . ILE A 1 108 ? 12.033 -6.505 -8.829 1.00 80.75 108 ILE A CA 1
ATOM 889 C C . ILE A 1 108 ? 12.590 -6.814 -7.445 1.00 80.75 108 ILE A C 1
ATOM 891 O O . ILE A 1 108 ? 11.813 -7.095 -6.534 1.00 80.75 108 ILE A O 1
ATOM 895 N N . ASN A 1 109 ? 13.914 -6.803 -7.283 1.00 86.38 109 ASN A N 1
ATOM 896 C CA . ASN A 1 109 ? 14.533 -7.131 -6.002 1.00 86.38 109 ASN A CA 1
ATOM 897 C C . ASN A 1 109 ? 14.088 -6.148 -4.907 1.00 86.38 109 ASN A C 1
ATOM 899 O O . ASN A 1 109 ? 13.664 -6.568 -3.831 1.00 86.38 109 ASN A O 1
ATOM 903 N N . TYR A 1 110 ? 14.082 -4.850 -5.225 1.00 85.19 110 TYR A N 1
ATOM 904 C CA . TYR A 1 110 ? 13.532 -3.797 -4.372 1.00 85.19 110 TYR A CA 1
ATOM 905 C C . TYR A 1 110 ? 12.072 -4.078 -3.988 1.00 85.19 110 TYR A C 1
ATOM 907 O O . TYR A 1 110 ? 11.712 -4.066 -2.807 1.00 85.19 110 TYR A O 1
ATOM 915 N N . MET A 1 111 ? 11.223 -4.380 -4.973 1.00 80.94 111 MET A N 1
ATOM 916 C CA . MET A 1 111 ? 9.807 -4.664 -4.749 1.00 80.94 111 MET A CA 1
ATOM 917 C C . MET A 1 111 ? 9.594 -5.914 -3.891 1.00 80.94 111 MET A C 1
ATOM 919 O O . MET A 1 111 ? 8.745 -5.878 -3.005 1.00 80.94 111 MET A O 1
ATOM 923 N N . LYS A 1 112 ? 10.361 -6.992 -4.103 1.00 86.00 112 LYS A N 1
ATOM 924 C CA . LYS A 1 112 ? 10.301 -8.218 -3.287 1.00 86.00 112 LYS A CA 1
ATOM 925 C C . LYS A 1 112 ? 10.627 -7.920 -1.827 1.00 86.00 112 LYS A C 1
ATOM 927 O O . LYS A 1 112 ? 9.761 -8.087 -0.972 1.00 86.00 112 LYS A O 1
ATOM 932 N N . LYS A 1 113 ? 11.827 -7.385 -1.569 1.00 88.25 113 LYS A N 1
ATOM 933 C CA . LYS A 1 113 ? 12.304 -7.088 -0.212 1.00 88.25 113 LYS A CA 1
ATOM 934 C C . LYS A 1 113 ? 11.352 -6.151 0.529 1.00 88.25 113 LYS A C 1
ATOM 936 O O . LYS A 1 113 ? 10.922 -6.437 1.641 1.00 88.25 113 LYS A O 1
ATOM 941 N N . THR A 1 114 ? 10.950 -5.050 -0.108 1.00 83.25 114 THR A N 1
ATOM 942 C CA . THR A 1 114 ? 10.046 -4.085 0.538 1.00 83.25 114 THR A CA 1
ATOM 943 C C . THR A 1 114 ? 8.631 -4.623 0.732 1.00 83.25 114 THR A C 1
ATOM 945 O O . THR A 1 114 ? 7.964 -4.215 1.679 1.00 83.25 114 THR A O 1
ATOM 948 N N . THR A 1 115 ? 8.155 -5.535 -0.120 1.00 82.50 115 THR A N 1
ATOM 949 C CA . THR A 1 115 ? 6.857 -6.201 0.074 1.00 82.50 115 THR A CA 1
ATOM 950 C C . THR A 1 115 ? 6.901 -7.144 1.269 1.00 82.50 115 THR A C 1
ATOM 952 O O . THR A 1 115 ? 6.011 -7.088 2.112 1.00 82.50 115 THR A O 1
ATOM 955 N N . GLU A 1 116 ? 7.946 -7.963 1.388 1.00 87.56 116 GLU A N 1
ATOM 956 C CA . GLU A 1 116 ? 8.126 -8.867 2.530 1.00 87.56 116 GLU A CA 1
ATOM 957 C C . GLU A 1 116 ? 8.181 -8.099 3.853 1.00 87.56 116 GLU A C 1
ATOM 959 O O . GLU A 1 116 ? 7.471 -8.449 4.796 1.00 87.56 116 GLU A O 1
ATOM 964 N N . LEU A 1 117 ? 8.946 -7.005 3.904 1.00 86.38 117 LEU A N 1
ATOM 965 C CA . LEU A 1 117 ? 9.032 -6.150 5.090 1.00 86.38 117 LEU A CA 1
ATOM 966 C C . LEU A 1 117 ? 7.694 -5.486 5.428 1.00 86.38 117 LEU A C 1
ATOM 968 O O . LEU A 1 117 ? 7.303 -5.472 6.590 1.00 86.38 117 LEU A O 1
ATOM 972 N N . LYS A 1 118 ? 6.939 -5.003 4.432 1.00 85.06 118 LYS A N 1
ATOM 973 C CA . LYS A 1 118 ? 5.595 -4.446 4.669 1.00 85.06 118 LYS A CA 1
ATOM 974 C C . LYS A 1 118 ? 4.618 -5.486 5.204 1.00 85.06 118 LYS A C 1
ATOM 976 O O 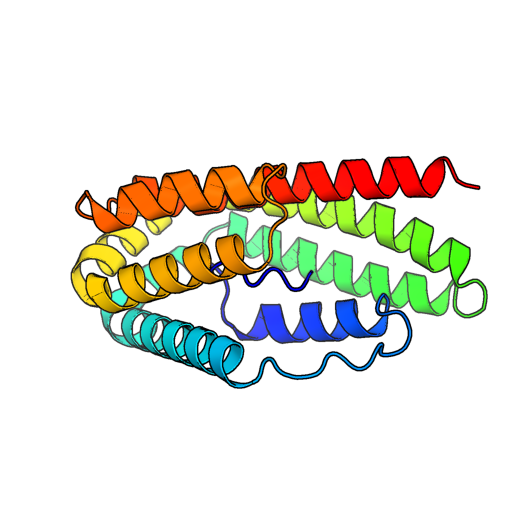. LYS A 1 118 ? 3.837 -5.159 6.087 1.00 85.06 118 LYS A O 1
ATOM 981 N N . ILE A 1 119 ? 4.672 -6.718 4.700 1.00 85.50 119 ILE A N 1
ATOM 982 C CA . ILE A 1 119 ? 3.843 -7.820 5.205 1.00 85.50 119 ILE A CA 1
ATOM 983 C C . ILE A 1 119 ? 4.221 -8.159 6.653 1.00 85.50 119 ILE A C 1
ATOM 985 O O . ILE A 1 119 ? 3.340 -8.474 7.447 1.00 85.50 119 ILE A O 1
ATOM 989 N N . ARG A 1 120 ? 5.506 -8.088 7.026 1.00 88.12 120 ARG A N 1
ATOM 990 C CA . ARG A 1 120 ? 5.929 -8.262 8.427 1.00 88.12 120 ARG A CA 1
ATOM 991 C C . ARG A 1 120 ? 5.446 -7.113 9.312 1.00 88.12 120 ARG A C 1
ATOM 993 O O . ARG A 1 120 ? 4.891 -7.377 10.368 1.00 88.12 120 ARG A O 1
ATOM 1000 N N . MET A 1 121 ? 5.576 -5.874 8.843 1.00 86.12 121 MET A N 1
ATOM 1001 C CA . MET A 1 121 ? 5.061 -4.675 9.518 1.00 86.12 121 MET A CA 1
ATOM 1002 C C . MET A 1 121 ? 3.537 -4.722 9.702 1.00 86.12 121 MET A C 1
ATOM 1004 O O . MET A 1 121 ? 3.016 -4.209 10.680 1.00 86.12 121 MET A O 1
ATOM 1008 N N . MET A 1 122 ? 2.802 -5.374 8.794 1.00 82.94 122 MET A N 1
ATOM 1009 C CA . MET A 1 122 ? 1.353 -5.568 8.930 1.00 82.94 122 MET A CA 1
ATOM 1010 C C . MET A 1 122 ? 0.942 -6.451 10.112 1.00 82.94 122 MET A C 1
ATOM 1012 O O . MET A 1 122 ? -0.234 -6.478 10.449 1.00 82.94 122 MET A O 1
ATOM 1016 N N . LYS A 1 123 ? 1.889 -7.188 10.699 1.00 86.00 123 LYS A N 1
ATOM 1017 C CA . LYS A 1 123 ? 1.682 -8.064 11.857 1.00 86.00 123 LYS A CA 1
ATOM 1018 C C . LYS A 1 123 ? 2.223 -7.455 13.154 1.00 86.00 123 LYS A C 1
ATOM 1020 O O . LYS A 1 123 ? 2.303 -8.153 14.159 1.00 86.00 123 LYS A O 1
ATOM 1025 N N . GLU A 1 124 ? 2.706 -6.214 13.109 1.00 86.50 124 GLU A N 1
ATOM 1026 C CA . GLU A 1 124 ? 3.213 -5.526 14.294 1.00 86.50 124 GLU A CA 1
ATOM 1027 C C . GLU A 1 124 ? 2.071 -4.944 15.119 1.00 86.50 124 GLU A C 1
ATOM 1029 O O . GLU A 1 124 ? 1.070 -4.473 14.584 1.00 86.50 124 GLU A O 1
ATOM 1034 N N . LYS A 1 125 ? 2.260 -4.898 16.436 1.00 90.75 125 LYS A N 1
ATOM 1035 C CA . LYS A 1 125 ? 1.271 -4.332 17.352 1.00 90.75 125 LYS A CA 1
ATOM 1036 C C . LYS A 1 125 ? 0.978 -2.863 17.030 1.00 90.75 125 LYS A C 1
ATOM 1038 O O . LYS A 1 125 ? -0.165 -2.433 17.063 1.00 90.75 125 LYS A O 1
ATOM 1043 N N . GLU A 1 126 ? 2.001 -2.095 16.670 1.00 86.94 126 GLU A N 1
ATOM 1044 C CA . GLU A 1 126 ? 1.885 -0.680 16.312 1.00 86.94 126 GLU A CA 1
ATOM 1045 C C . GLU A 1 126 ? 1.022 -0.468 15.061 1.00 86.94 126 GLU A C 1
ATOM 1047 O O . GLU A 1 126 ? 0.371 0.568 14.915 1.00 86.94 126 GLU A O 1
ATOM 1052 N N . ARG A 1 127 ? 1.000 -1.450 14.149 1.00 87.44 127 ARG A N 1
ATOM 1053 C CA . ARG A 1 127 ? 0.100 -1.441 12.995 1.00 87.44 127 ARG A CA 1
ATOM 1054 C C . ARG A 1 127 ? -1.343 -1.635 13.437 1.00 87.44 127 ARG A C 1
ATOM 1056 O O . ARG A 1 127 ? -2.204 -0.911 12.938 1.00 87.44 127 ARG A O 1
ATOM 1063 N N . ASP A 1 128 ? -1.589 -2.594 14.320 1.00 89.50 128 ASP A N 1
ATOM 1064 C CA . ASP A 1 128 ? -2.931 -2.877 14.827 1.00 89.50 128 ASP A CA 1
ATOM 1065 C C . ASP A 1 128 ? -3.470 -1.670 15.608 1.00 89.50 128 ASP A C 1
ATOM 1067 O O . ASP A 1 128 ? -4.564 -1.197 15.314 1.00 89.50 128 ASP A O 1
ATOM 1071 N N . GLU A 1 129 ? -2.647 -1.063 16.472 1.00 90.06 129 GLU A N 1
ATOM 1072 C CA . GLU A 1 129 ? -2.983 0.177 17.191 1.00 90.06 129 GLU A CA 1
ATOM 1073 C C . GLU A 1 129 ? -3.368 1.319 16.227 1.00 90.06 129 GLU A C 1
ATOM 1075 O O . GLU A 1 129 ? -4.358 2.024 16.448 1.00 90.06 129 GLU A O 1
ATOM 1080 N N . LEU A 1 130 ? -2.627 1.494 15.123 1.00 90.31 130 LEU A N 1
ATOM 1081 C CA . LEU A 1 130 ? -2.955 2.505 14.113 1.00 90.31 130 LEU A CA 1
ATOM 1082 C C . LEU A 1 130 ? -4.273 2.202 13.394 1.00 90.31 130 LEU A C 1
ATOM 1084 O O . LEU A 1 130 ? -5.051 3.123 13.144 1.00 90.31 130 LEU A O 1
ATOM 1088 N N . ILE A 1 131 ? -4.523 0.939 13.050 1.00 89.31 131 ILE A N 1
ATOM 1089 C CA . ILE A 1 131 ? -5.760 0.521 12.387 1.00 89.31 131 ILE A CA 1
ATOM 1090 C C . ILE A 1 131 ? -6.964 0.717 13.304 1.00 89.31 131 ILE A C 1
ATOM 1092 O O . ILE A 1 131 ? -7.982 1.246 12.857 1.00 89.31 131 ILE A O 1
ATOM 1096 N N . ASP A 1 132 ? -6.840 0.365 14.578 1.00 93.06 132 ASP A N 1
ATOM 1097 C CA . ASP A 1 132 ? -7.896 0.571 15.563 1.00 93.06 132 ASP A CA 1
ATOM 1098 C C . ASP A 1 132 ? -8.213 2.061 15.714 1.00 93.06 132 ASP A C 1
ATOM 1100 O O . ASP A 1 132 ? -9.381 2.462 15.678 1.00 93.06 132 ASP A O 1
ATOM 1104 N N . CYS A 1 133 ? -7.185 2.913 15.783 1.00 92.31 133 CYS A N 1
ATOM 1105 C CA . CYS A 1 133 ? -7.385 4.358 15.780 1.00 92.31 133 CYS A CA 1
ATOM 1106 C C . CYS A 1 133 ? -8.064 4.842 14.491 1.00 92.31 133 CYS A C 1
ATOM 1108 O O . CYS A 1 133 ? -9.018 5.622 14.544 1.00 92.31 133 CYS A O 1
ATOM 1110 N N . GLN A 1 134 ? -7.606 4.369 13.331 1.00 91.94 134 GLN A N 1
ATOM 1111 C CA . GLN A 1 134 ? -8.148 4.737 12.027 1.00 91.94 134 GLN A CA 1
ATOM 1112 C C . GLN A 1 134 ? -9.635 4.377 11.911 1.00 91.94 134 GLN A C 1
ATOM 1114 O O . GLN A 1 134 ? -10.435 5.216 11.497 1.00 91.94 134 GLN A O 1
ATOM 1119 N N . LEU A 1 135 ? -10.019 3.168 12.325 1.00 92.44 135 LEU A N 1
ATOM 1120 C CA . LEU A 1 135 ? -11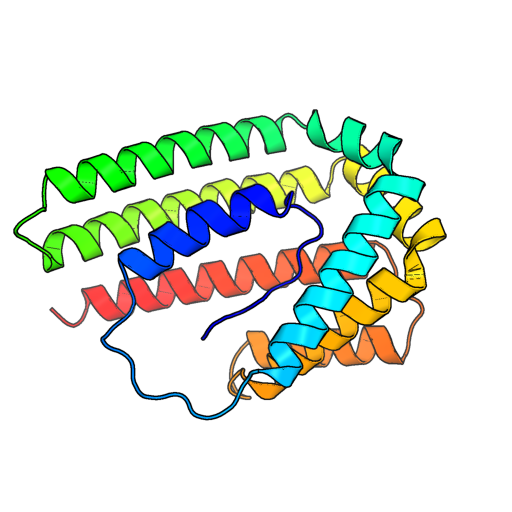.405 2.699 12.306 1.00 92.44 135 LEU A CA 1
ATOM 1121 C C . LEU A 1 135 ? -12.286 3.390 13.347 1.00 92.44 135 LEU A C 1
ATOM 1123 O O . LEU A 1 135 ? -13.490 3.506 13.136 1.00 92.44 135 LEU A O 1
ATOM 1127 N N . LYS A 1 136 ? -11.709 3.866 14.452 1.00 95.69 136 LYS A N 1
ATOM 1128 C CA . LYS A 1 136 ? -12.438 4.613 15.482 1.00 95.69 136 LYS A CA 1
ATOM 1129 C C . LYS A 1 136 ? -12.665 6.074 15.094 1.00 95.69 136 LYS A C 1
ATOM 1131 O O . LYS A 1 136 ? -13.756 6.601 15.279 1.00 95.69 136 LYS A O 1
ATOM 1136 N N . ASN A 1 137 ? -11.632 6.736 14.580 1.00 95.19 137 ASN A N 1
ATOM 1137 C CA . ASN A 1 137 ? -11.580 8.197 14.491 1.00 95.19 137 ASN A CA 1
ATOM 1138 C C . ASN A 1 137 ? -11.688 8.746 13.060 1.00 95.19 137 ASN A C 1
ATOM 1140 O O . ASN A 1 137 ? -12.060 9.913 12.882 1.00 95.19 137 ASN A O 1
ATOM 1144 N N . CYS A 1 138 ? -11.347 7.923 12.067 1.00 92.31 138 CYS A N 1
ATOM 1145 C CA . CYS A 1 138 ? -11.234 8.278 10.650 1.00 92.31 138 CYS A CA 1
ATOM 1146 C C . CYS A 1 138 ? -11.982 7.277 9.753 1.00 92.31 138 CYS A C 1
ATOM 1148 O O . CYS A 1 138 ? -11.556 7.010 8.627 1.00 92.31 138 CYS A O 1
ATOM 1150 N N . TYR A 1 139 ? -13.073 6.691 10.260 1.00 93.19 139 TYR A N 1
ATOM 1151 C CA . TYR A 1 139 ? -13.814 5.626 9.579 1.00 93.19 139 TYR A CA 1
ATOM 1152 C C . TYR A 1 139 ? -14.338 6.061 8.207 1.00 93.19 139 TYR A C 1
ATOM 1154 O O . TYR A 1 139 ? -14.053 5.397 7.214 1.00 93.19 139 TYR A O 1
ATOM 1162 N N . GLU A 1 140 ? -15.044 7.194 8.138 1.00 93.19 140 GLU A N 1
ATOM 1163 C CA . GLU A 1 140 ? -15.652 7.685 6.894 1.00 93.19 140 GLU A CA 1
ATOM 1164 C C . GLU A 1 140 ? -14.599 8.007 5.831 1.00 93.19 140 GLU A C 1
ATOM 1166 O O . GLU A 1 140 ? -14.689 7.517 4.706 1.00 93.19 140 GLU A O 1
ATOM 1171 N N . ASP A 1 141 ? -13.540 8.734 6.203 1.00 87.44 141 ASP A N 1
ATOM 1172 C CA . ASP A 1 141 ? -12.426 9.040 5.296 1.00 87.44 141 ASP A CA 1
ATOM 1173 C C . ASP A 1 141 ? -11.741 7.758 4.794 1.00 87.44 141 ASP A C 1
ATOM 1175 O O . ASP A 1 141 ? -11.353 7.650 3.627 1.00 87.44 141 ASP A O 1
ATOM 1179 N N . THR A 1 142 ? -11.618 6.754 5.669 1.00 88.19 142 THR A N 1
ATOM 1180 C CA . THR A 1 142 ? -11.045 5.450 5.324 1.00 88.19 142 THR A CA 1
ATOM 1181 C C . THR A 1 142 ? -11.930 4.711 4.333 1.00 88.19 142 THR A C 1
ATOM 1183 O O . THR A 1 142 ? -11.459 4.315 3.266 1.00 88.19 142 THR A O 1
ATOM 1186 N N . LEU A 1 143 ? -13.210 4.535 4.659 1.00 90.62 143 LEU A N 1
ATOM 1187 C CA . LEU A 1 143 ? -14.160 3.813 3.823 1.00 90.62 143 LEU A CA 1
ATOM 1188 C C . LEU A 1 143 ? -14.317 4.490 2.460 1.00 90.62 143 LEU A C 1
ATOM 1190 O O . LEU A 1 143 ? -14.317 3.809 1.434 1.00 90.62 143 LEU A O 1
ATOM 1194 N N . HIS A 1 144 ? -14.391 5.820 2.436 1.00 88.56 144 HIS A N 1
ATOM 1195 C CA . HIS A 1 144 ? -14.469 6.598 1.208 1.00 88.56 144 HIS A CA 1
ATOM 1196 C C . HIS A 1 144 ? -13.243 6.373 0.312 1.00 88.56 144 HIS A C 1
ATOM 1198 O O . HIS A 1 144 ? -13.394 6.061 -0.872 1.00 88.56 144 HIS A O 1
ATOM 1204 N N . MET A 1 145 ? -12.027 6.437 0.871 1.00 84.88 145 MET A N 1
ATOM 1205 C CA . MET A 1 145 ? -10.798 6.197 0.105 1.00 84.88 145 MET A CA 1
ATOM 1206 C C . MET A 1 145 ? -10.729 4.767 -0.447 1.00 84.88 145 MET A C 1
ATOM 1208 O O . MET A 1 145 ? -10.368 4.562 -1.610 1.00 84.88 145 MET A O 1
ATOM 1212 N N . LEU A 1 146 ? -11.115 3.777 0.361 1.00 86.38 146 LEU A N 1
ATOM 1213 C CA . LEU A 1 146 ? -11.155 2.374 -0.049 1.00 86.38 146 LEU A CA 1
ATOM 1214 C C . LEU A 1 146 ? -12.160 2.141 -1.187 1.00 86.38 146 LEU A C 1
ATOM 1216 O O . LEU A 1 146 ? -11.804 1.520 -2.193 1.00 86.38 146 LEU A O 1
ATOM 1220 N N . LYS A 1 147 ? -13.375 2.695 -1.080 1.00 86.31 147 LYS A N 1
ATOM 1221 C CA . LYS A 1 147 ? -14.400 2.630 -2.134 1.00 86.31 147 LYS A CA 1
ATOM 1222 C C . LYS A 1 147 ? -13.901 3.260 -3.429 1.00 86.31 147 LYS A C 1
ATOM 1224 O O . LYS A 1 147 ? -13.828 2.558 -4.437 1.00 86.31 147 LYS A O 1
ATOM 1229 N N . LEU A 1 148 ? -13.419 4.504 -3.382 1.00 83.00 148 LEU A N 1
ATOM 1230 C CA . LEU A 1 148 ? -12.853 5.180 -4.554 1.00 83.00 148 LEU A CA 1
ATOM 1231 C C . LEU A 1 148 ? -11.714 4.383 -5.190 1.00 83.00 148 LEU A C 1
ATOM 1233 O O . LEU A 1 148 ? -11.616 4.293 -6.415 1.00 83.00 148 LEU A O 1
ATOM 1237 N N . SER A 1 149 ? -10.845 3.778 -4.380 1.00 81.31 149 SER A N 1
ATOM 1238 C CA . SER A 1 149 ? -9.762 2.974 -4.926 1.00 81.31 149 SER A CA 1
ATOM 1239 C C . SER A 1 149 ? -10.272 1.713 -5.622 1.00 81.31 149 SER A C 1
ATOM 1241 O O . SER A 1 149 ? -9.804 1.419 -6.722 1.00 81.31 149 SER A O 1
ATOM 1243 N N . THR A 1 150 ? -11.237 0.994 -5.039 1.00 83.62 150 THR A N 1
ATOM 1244 C CA . THR A 1 150 ? -11.836 -0.189 -5.683 1.00 83.62 150 THR A CA 1
ATOM 1245 C C . THR A 1 150 ? -12.593 0.169 -6.961 1.00 83.62 150 THR A C 1
ATOM 1247 O O . THR A 1 150 ? -12.396 -0.487 -7.981 1.00 83.62 150 THR A O 1
ATOM 1250 N N . GLU A 1 151 ? -13.365 1.256 -6.969 1.00 84.31 151 GLU A N 1
ATOM 1251 C CA . GLU A 1 151 ? -14.040 1.773 -8.165 1.00 84.31 151 GLU A CA 1
ATOM 1252 C C . GLU A 1 151 ? -13.046 2.144 -9.263 1.00 84.31 151 GLU A C 1
ATOM 1254 O O . GLU A 1 151 ? -13.227 1.788 -10.430 1.00 84.31 151 GLU A O 1
ATOM 1259 N N . ASN A 1 152 ? -11.953 2.814 -8.893 1.00 80.62 152 ASN A N 1
ATOM 1260 C CA . ASN A 1 152 ? -10.907 3.167 -9.837 1.00 80.62 152 ASN A CA 1
ATOM 1261 C C . ASN A 1 152 ? -10.215 1.922 -10.412 1.00 80.62 152 ASN A C 1
ATOM 1263 O O . ASN A 1 152 ? -9.901 1.896 -11.602 1.00 80.62 152 ASN A O 1
ATOM 1267 N N . MET A 1 153 ? -10.001 0.876 -9.607 1.00 78.94 153 MET A N 1
ATOM 1268 C CA . MET A 1 153 ? -9.487 -0.401 -10.108 1.00 78.94 153 MET A CA 1
ATOM 1269 C C . MET A 1 153 ? -10.468 -1.058 -11.083 1.00 78.94 153 MET A C 1
ATOM 1271 O O . MET A 1 153 ? -10.049 -1.464 -12.163 1.00 78.94 153 MET A O 1
ATOM 1275 N N . LEU A 1 154 ? -11.761 -1.108 -10.755 1.00 82.44 154 LEU A N 1
ATOM 1276 C CA . LEU A 1 154 ? -12.796 -1.692 -11.618 1.00 82.44 154 LEU A CA 1
ATOM 1277 C C . LEU A 1 154 ? -12.965 -0.945 -12.944 1.00 82.44 154 LEU A C 1
ATOM 1279 O O . LEU A 1 154 ? -13.281 -1.566 -13.954 1.00 82.44 154 LEU A O 1
ATOM 1283 N N . ALA A 1 155 ? -12.746 0.370 -12.951 1.00 79.88 155 ALA A N 1
ATOM 1284 C CA . ALA A 1 155 ? -12.860 1.186 -14.155 1.00 79.88 155 ALA A CA 1
ATOM 1285 C C . ALA A 1 155 ? -11.701 0.993 -15.149 1.00 79.88 155 ALA A C 1
ATOM 1287 O O . ALA A 1 155 ? -11.865 1.305 -16.326 1.00 79.88 155 ALA A O 1
ATOM 1288 N N . HIS A 1 156 ? -10.536 0.513 -14.697 1.00 75.56 156 HIS A N 1
ATOM 1289 C CA . HIS A 1 156 ? -9.314 0.495 -15.513 1.00 75.56 156 HIS A CA 1
ATOM 1290 C C . HIS A 1 156 ? -8.666 -0.883 -15.668 1.00 75.56 156 HIS A C 1
ATOM 1292 O O . HIS A 1 156 ? -7.860 -1.068 -16.581 1.00 75.56 156 HIS A O 1
ATOM 1298 N N . ALA A 1 157 ? -8.948 -1.831 -14.774 1.00 75.75 157 ALA A N 1
ATOM 1299 C CA . ALA A 1 157 ? -8.421 -3.183 -14.874 1.00 75.75 157 ALA A CA 1
ATOM 1300 C C . ALA A 1 157 ? -9.237 -4.001 -15.883 1.00 75.75 157 ALA A C 1
ATOM 1302 O O . ALA A 1 157 ? -10.468 -3.961 -15.881 1.00 75.75 157 ALA A O 1
ATOM 1303 N N . ASP A 1 158 ? -8.551 -4.779 -16.721 1.00 81.69 158 ASP A N 1
ATOM 1304 C CA . ASP A 1 158 ? -9.210 -5.756 -17.586 1.00 81.69 158 ASP A CA 1
ATOM 1305 C C . ASP A 1 158 ? -9.940 -6.800 -16.725 1.00 81.69 158 ASP A C 1
ATOM 1307 O O . ASP A 1 158 ? -9.392 -7.285 -15.729 1.00 81.69 158 ASP A O 1
ATOM 1311 N N . LYS A 1 159 ? -11.175 -7.151 -17.106 1.00 87.31 159 LYS A N 1
ATOM 1312 C CA . LYS A 1 159 ? -12.060 -8.029 -16.325 1.00 87.31 159 LYS A CA 1
ATOM 1313 C C . LYS A 1 159 ? -11.469 -9.412 -16.039 1.00 87.31 159 LYS A C 1
ATOM 1315 O O . LYS A 1 159 ? -11.853 -10.058 -15.067 1.00 87.31 159 LYS A O 1
ATOM 1320 N N . THR A 1 160 ? -10.538 -9.867 -16.870 1.00 84.38 160 THR A N 1
ATOM 1321 C CA . THR A 1 160 ? -9.861 -11.162 -16.732 1.00 84.38 160 THR A CA 1
ATOM 1322 C C . THR A 1 160 ? -8.716 -11.138 -15.716 1.00 84.38 160 THR A C 1
ATOM 1324 O O . THR A 1 160 ? -8.239 -12.194 -15.295 1.00 84.38 160 THR A O 1
ATOM 1327 N N . THR A 1 161 ? -8.276 -9.951 -15.287 1.00 83.31 161 THR A N 1
ATOM 1328 C CA . THR A 1 161 ? -7.122 -9.791 -14.394 1.00 83.31 161 THR A CA 1
ATOM 1329 C C . THR A 1 161 ? -7.452 -10.111 -12.941 1.00 83.31 161 THR A C 1
ATOM 1331 O O . THR A 1 161 ? -8.556 -9.877 -12.447 1.00 83.31 161 THR A O 1
ATOM 1334 N N . GLU A 1 162 ? -6.441 -10.582 -12.209 1.00 86.94 162 GLU A N 1
ATOM 1335 C CA . GLU A 1 162 ? -6.537 -10.782 -10.759 1.00 86.94 162 GLU A CA 1
ATOM 1336 C C . GLU A 1 162 ? -6.824 -9.466 -10.024 1.00 86.94 162 GLU A C 1
ATOM 1338 O O . GLU A 1 162 ? -7.542 -9.466 -9.027 1.00 86.94 162 GLU A O 1
ATOM 1343 N N . GLN A 1 163 ? -6.334 -8.332 -10.542 1.00 83.19 163 GLN A N 1
ATOM 1344 C CA . GLN A 1 163 ? -6.634 -7.011 -9.991 1.00 83.19 163 GLN A CA 1
ATOM 1345 C C . GLN A 1 163 ? -8.135 -6.683 -10.067 1.00 83.19 163 GLN A C 1
ATOM 1347 O O . GLN A 1 163 ? -8.694 -6.175 -9.094 1.00 83.19 163 GLN A O 1
ATOM 1352 N N . TYR A 1 164 ? -8.803 -6.992 -11.183 1.00 85.94 164 TYR A N 1
ATOM 1353 C CA . TYR A 1 164 ? -10.245 -6.768 -11.322 1.00 85.94 164 TYR A CA 1
ATOM 1354 C C . TYR A 1 164 ? -11.055 -7.659 -10.372 1.00 85.94 164 TYR A C 1
ATOM 1356 O O . TYR A 1 164 ? -11.935 -7.172 -9.660 1.00 85.94 164 TYR A O 1
ATOM 1364 N N . LYS A 1 165 ? -10.713 -8.954 -10.296 1.00 92.38 165 LYS A N 1
ATOM 1365 C CA . LYS A 1 165 ? -11.351 -9.901 -9.362 1.00 92.38 165 LYS A CA 1
ATOM 1366 C C . LYS A 1 165 ? -11.193 -9.455 -7.908 1.00 92.38 165 LYS A C 1
ATOM 1368 O O . LYS A 1 165 ? -12.149 -9.524 -7.135 1.00 92.38 165 LYS A O 1
ATOM 1373 N N . LEU A 1 166 ? -10.010 -8.957 -7.543 1.00 89.44 166 LEU A N 1
ATOM 1374 C CA . LEU A 1 166 ? -9.756 -8.422 -6.210 1.00 89.44 166 LEU A CA 1
ATOM 1375 C C . LEU A 1 166 ? -10.636 -7.204 -5.914 1.00 89.44 166 LEU A C 1
ATOM 1377 O O . LEU A 1 166 ? -11.251 -7.128 -4.853 1.00 89.44 166 LEU A O 1
ATOM 1381 N N . ALA A 1 167 ? -10.731 -6.269 -6.859 1.00 89.06 167 ALA A N 1
ATOM 1382 C CA . ALA A 1 167 ? -11.539 -5.071 -6.686 1.00 89.06 167 ALA A CA 1
ATOM 1383 C C . ALA A 1 167 ? -13.032 -5.402 -6.510 1.00 89.06 167 ALA A C 1
ATOM 1385 O O . ALA A 1 167 ? -13.681 -4.803 -5.656 1.00 89.06 167 ALA A O 1
ATOM 1386 N N . LEU A 1 168 ? -13.562 -6.402 -7.231 1.00 93.06 168 LEU A N 1
ATOM 1387 C CA . LEU A 1 168 ? -14.930 -6.897 -7.023 1.00 93.06 168 LEU A CA 1
ATOM 1388 C C . LEU A 1 168 ? -15.130 -7.481 -5.618 1.00 93.06 168 LEU A C 1
ATOM 1390 O O . LEU A 1 168 ? -16.118 -7.155 -4.958 1.00 93.06 168 LEU A O 1
ATOM 1394 N N . LYS A 1 169 ? -14.190 -8.317 -5.151 1.00 93.69 169 LYS A N 1
ATOM 1395 C CA . LYS A 1 169 ? -14.229 -8.913 -3.805 1.00 93.69 169 LYS A CA 1
ATOM 1396 C C . LYS A 1 169 ? -14.348 -7.827 -2.732 1.00 93.69 169 LYS A C 1
ATOM 1398 O O . LYS A 1 169 ? -15.261 -7.885 -1.913 1.00 93.69 169 LYS A O 1
ATOM 1403 N N . TYR A 1 170 ? -13.455 -6.837 -2.744 1.00 90.69 170 TYR A N 1
ATOM 1404 C CA . TYR A 1 170 ? -13.430 -5.808 -1.699 1.00 90.69 170 TYR A CA 1
ATOM 1405 C C . TYR A 1 170 ? -14.525 -4.756 -1.849 1.00 90.69 170 TYR A C 1
ATOM 1407 O O . TYR A 1 170 ? -15.035 -4.298 -0.833 1.00 90.69 170 TYR A O 1
ATOM 1415 N N . LYS A 1 171 ? -14.973 -4.444 -3.073 1.00 91.94 171 LYS A N 1
ATOM 1416 C CA . LYS A 1 171 ? -16.173 -3.619 -3.272 1.00 91.94 171 LYS A CA 1
ATOM 1417 C C . LYS A 1 171 ? -17.368 -4.212 -2.520 1.00 91.94 171 LYS A C 1
ATOM 1419 O O . LYS A 1 171 ? -17.993 -3.514 -1.728 1.00 91.94 171 LYS A O 1
ATOM 1424 N N . LYS A 1 172 ? -17.618 -5.519 -2.685 1.00 93.12 172 LYS A N 1
ATOM 1425 C CA . LYS A 1 172 ? -18.702 -6.212 -1.975 1.00 93.12 172 LYS A CA 1
ATOM 1426 C C . LYS A 1 172 ? -18.537 -6.120 -0.455 1.00 93.12 172 LYS A C 1
ATOM 1428 O O . LYS A 1 172 ? -19.508 -5.831 0.237 1.00 93.12 172 LYS A O 1
ATOM 1433 N N . ILE A 1 173 ? -17.326 -6.329 0.065 1.00 91.88 173 ILE A N 1
ATOM 1434 C CA . ILE A 1 173 ? -17.038 -6.218 1.507 1.00 91.88 173 ILE A CA 1
ATOM 1435 C C . ILE A 1 173 ? -17.392 -4.812 2.021 1.00 91.88 173 ILE A C 1
ATOM 1437 O O . ILE A 1 173 ? -18.139 -4.685 2.990 1.00 91.88 173 ILE A O 1
ATOM 1441 N N . PHE A 1 174 ? -16.942 -3.761 1.330 1.00 90.19 174 PHE A N 1
ATOM 1442 C CA . PHE A 1 174 ? -17.138 -2.361 1.735 1.00 90.19 174 PHE A CA 1
ATOM 1443 C C . PHE A 1 174 ? -18.573 -1.840 1.578 1.00 90.19 174 PHE A C 1
ATOM 1445 O O . PHE A 1 174 ? -18.912 -0.793 2.132 1.00 90.19 174 PHE A O 1
ATOM 1452 N N . GLU A 1 175 ? -19.408 -2.528 0.802 1.00 89.12 175 GLU A N 1
ATOM 1453 C CA . GLU A 1 175 ? -20.827 -2.199 0.622 1.00 89.12 175 GLU A CA 1
ATOM 1454 C C . GLU A 1 175 ? -21.741 -2.957 1.589 1.00 89.12 175 GLU A C 1
ATOM 1456 O O . GLU A 1 175 ? -22.805 -2.455 1.934 1.00 89.12 175 GLU A O 1
ATOM 1461 N N . THR A 1 176 ? -21.342 -4.155 2.024 1.00 85.25 176 THR A N 1
ATOM 1462 C CA . THR A 1 176 ? -22.235 -5.078 2.751 1.00 85.25 176 THR A CA 1
ATOM 1463 C C . THR A 1 176 ? -21.883 -5.262 4.220 1.00 85.25 176 THR A C 1
ATOM 1465 O O . THR A 1 176 ? -22.725 -5.707 4.996 1.00 85.25 176 THR A O 1
ATOM 1468 N N . THR A 1 177 ? -20.656 -4.934 4.623 1.00 86.06 177 THR A N 1
ATOM 1469 C CA . THR A 1 177 ? -20.176 -5.171 5.987 1.00 86.06 177 THR A CA 1
ATOM 1470 C C . THR A 1 177 ? -19.513 -3.934 6.570 1.00 86.06 177 THR A C 1
ATOM 1472 O O . THR A 1 177 ? -18.961 -3.102 5.850 1.00 86.06 177 THR A O 1
ATOM 1475 N N . LYS A 1 178 ? -19.556 -3.811 7.902 1.00 90.56 178 LYS A N 1
ATOM 1476 C CA . LYS A 1 178 ? -18.757 -2.812 8.611 1.00 90.56 178 LYS A CA 1
ATOM 1477 C C . LYS A 1 178 ? -17.280 -3.152 8.428 1.00 90.56 178 LYS A C 1
ATOM 1479 O O . LYS A 1 178 ? -16.880 -4.279 8.717 1.00 90.56 178 LYS A O 1
ATOM 1484 N N . LEU A 1 179 ? -16.501 -2.171 7.980 1.00 90.25 179 LEU A N 1
ATOM 1485 C CA . LEU A 1 179 ? -15.081 -2.334 7.687 1.00 90.25 179 LEU A CA 1
ATOM 1486 C C . LEU A 1 179 ? -14.315 -2.799 8.932 1.00 90.25 179 LEU A C 1
ATOM 1488 O O . LEU A 1 179 ? -14.399 -2.161 9.987 1.00 90.25 179 LEU A O 1
ATOM 1492 N N . LYS A 1 180 ? -13.550 -3.884 8.795 1.00 91.81 180 LYS A N 1
ATOM 1493 C CA . LYS A 1 180 ? -12.664 -4.410 9.837 1.00 91.81 180 LYS A CA 1
ATOM 1494 C C . LYS A 1 180 ? -11.206 -4.117 9.507 1.00 91.81 180 LYS A C 1
ATOM 1496 O O . LYS A 1 180 ? -10.830 -3.925 8.352 1.00 91.81 180 LYS A O 1
ATOM 1501 N N . GLY A 1 181 ? -10.358 -4.145 10.534 1.00 86.75 181 GLY A N 1
ATOM 1502 C CA . GLY A 1 181 ? -8.917 -3.940 10.368 1.00 86.75 181 GLY A CA 1
ATOM 1503 C C . GLY A 1 181 ? -8.277 -4.975 9.447 1.00 86.75 181 GLY A C 1
ATOM 1504 O O . GLY A 1 181 ? -7.429 -4.651 8.614 1.00 86.75 181 GLY A O 1
ATOM 1505 N N . GLU A 1 182 ? -8.766 -6.211 9.532 1.00 88.81 182 GLU A N 1
ATOM 1506 C CA . GLU A 1 182 ? -8.333 -7.306 8.674 1.00 88.81 182 GLU A CA 1
ATOM 1507 C C . GLU A 1 182 ? -8.631 -7.040 7.189 1.00 88.81 182 GLU A C 1
ATOM 1509 O O . GLU A 1 182 ? -7.796 -7.346 6.341 1.00 88.81 182 GLU A O 1
ATOM 1514 N N . ASP A 1 183 ? -9.757 -6.398 6.858 1.00 89.56 183 ASP A N 1
ATOM 1515 C CA . ASP A 1 183 ? -10.107 -6.077 5.468 1.00 89.56 183 ASP A CA 1
ATOM 1516 C C . ASP A 1 183 ? -9.098 -5.099 4.850 1.00 89.56 183 ASP A C 1
ATOM 1518 O O . ASP A 1 183 ? -8.695 -5.258 3.696 1.00 89.56 183 ASP A O 1
ATOM 1522 N N . ILE A 1 184 ? -8.648 -4.111 5.633 1.00 86.69 184 ILE A N 1
ATOM 1523 C CA . ILE A 1 184 ? -7.634 -3.129 5.221 1.00 86.69 184 ILE A CA 1
ATOM 1524 C C . ILE A 1 184 ? -6.298 -3.835 4.965 1.00 86.69 184 ILE A C 1
ATOM 1526 O O . ILE A 1 184 ? -5.684 -3.658 3.910 1.00 86.69 184 ILE A O 1
ATOM 1530 N N . ASN A 1 185 ? -5.852 -4.660 5.918 1.00 84.44 185 ASN A N 1
ATOM 1531 C CA . ASN A 1 185 ? -4.595 -5.398 5.806 1.00 84.44 185 ASN A CA 1
ATOM 1532 C C . ASN A 1 185 ? -4.617 -6.384 4.634 1.00 84.44 185 ASN A C 1
ATOM 1534 O O . ASN A 1 185 ? -3.686 -6.400 3.827 1.00 84.44 185 ASN A O 1
ATOM 1538 N N . ASN A 1 186 ? -5.678 -7.177 4.505 1.00 88.19 186 ASN A N 1
ATOM 1539 C CA . ASN A 1 186 ? -5.788 -8.182 3.457 1.00 88.19 186 ASN A CA 1
ATOM 1540 C C . ASN A 1 186 ? -5.846 -7.536 2.068 1.00 88.19 186 ASN A C 1
ATOM 1542 O O . ASN A 1 186 ? -5.173 -8.024 1.158 1.00 88.19 186 ASN A O 1
ATOM 1546 N N . LEU A 1 187 ? -6.553 -6.410 1.897 1.00 86.12 187 LEU A N 1
ATOM 1547 C CA . LEU A 1 187 ? -6.558 -5.680 0.627 1.00 86.12 187 LEU A CA 1
ATOM 1548 C C . LEU A 1 187 ? -5.147 -5.220 0.245 1.00 86.12 187 LEU A C 1
ATOM 1550 O O . LEU A 1 187 ? -4.709 -5.449 -0.886 1.00 86.12 187 LEU A O 1
ATOM 1554 N N . ASP A 1 188 ? -4.417 -4.608 1.181 1.00 81.50 188 ASP A N 1
ATOM 1555 C CA . ASP A 1 188 ? -3.044 -4.160 0.945 1.00 81.50 188 ASP A CA 1
ATOM 1556 C C . ASP A 1 188 ? -2.119 -5.338 0.580 1.00 81.50 188 ASP A C 1
ATOM 1558 O O . ASP A 1 188 ? -1.342 -5.250 -0.378 1.00 81.50 188 ASP A O 1
ATOM 1562 N N . ILE A 1 189 ? -2.206 -6.453 1.315 1.00 81.81 189 ILE A N 1
ATOM 1563 C CA . ILE A 1 189 ? -1.396 -7.661 1.091 1.00 81.81 189 ILE A CA 1
ATOM 1564 C C . ILE A 1 189 ? -1.692 -8.268 -0.279 1.00 81.81 189 ILE A C 1
ATOM 1566 O O . ILE A 1 189 ? -0.764 -8.552 -1.046 1.00 81.81 189 ILE A O 1
ATOM 1570 N N . ASP A 1 190 ? -2.969 -8.475 -0.593 1.00 84.94 190 ASP A N 1
ATOM 1571 C CA . ASP A 1 190 ? -3.402 -9.075 -1.851 1.00 84.94 190 ASP A CA 1
ATOM 1572 C C . ASP A 1 190 ? -2.947 -8.211 -3.036 1.00 84.94 190 ASP A C 1
ATOM 1574 O O . ASP A 1 190 ? -2.364 -8.723 -3.998 1.00 84.94 190 ASP A O 1
ATOM 1578 N N . MET A 1 191 ? -3.092 -6.886 -2.927 1.00 81.50 191 MET A N 1
ATOM 1579 C CA . MET A 1 191 ? -2.614 -5.938 -3.935 1.00 81.50 191 MET A CA 1
ATOM 1580 C C . MET A 1 191 ? -1.100 -6.006 -4.140 1.00 81.50 191 MET A C 1
ATOM 1582 O O . MET A 1 191 ? -0.628 -5.983 -5.282 1.00 81.50 191 MET A O 1
ATOM 1586 N N . MET A 1 192 ? -0.311 -6.094 -3.065 1.00 80.12 192 MET A N 1
ATOM 1587 C CA . MET A 1 192 ? 1.145 -6.221 -3.185 1.00 80.12 192 MET A CA 1
ATOM 1588 C C . MET A 1 192 ? 1.545 -7.543 -3.846 1.00 80.12 192 MET A C 1
ATOM 1590 O O . MET A 1 192 ? 2.400 -7.547 -4.735 1.00 80.12 192 MET A O 1
ATOM 1594 N N . LYS A 1 193 ? 0.894 -8.653 -3.476 1.00 81.25 193 LYS A N 1
ATOM 1595 C CA . LYS A 1 193 ? 1.140 -9.975 -4.073 1.00 81.25 193 LYS A CA 1
ATOM 1596 C C . LYS A 1 193 ? 0.813 -9.998 -5.566 1.00 81.25 193 LYS A C 1
ATOM 1598 O O . LYS A 1 193 ? 1.613 -10.518 -6.345 1.00 81.25 193 LYS A O 1
ATOM 1603 N N . ILE A 1 194 ? -0.327 -9.435 -5.975 1.00 81.88 194 ILE A N 1
ATOM 1604 C CA . ILE A 1 194 ? -0.723 -9.355 -7.391 1.00 81.88 194 ILE A CA 1
ATOM 1605 C C . ILE A 1 194 ? 0.306 -8.548 -8.182 1.00 81.88 194 ILE A C 1
ATOM 1607 O O . ILE A 1 194 ? 0.845 -9.055 -9.165 1.00 81.88 194 ILE A O 1
ATOM 1611 N N . ARG A 1 195 ? 0.674 -7.353 -7.702 1.00 77.50 195 ARG A N 1
ATOM 1612 C CA . ARG A 1 195 ? 1.687 -6.510 -8.359 1.00 77.50 195 ARG A CA 1
ATOM 1613 C C . ARG A 1 195 ? 3.011 -7.237 -8.529 1.00 77.50 195 ARG A C 1
ATOM 1615 O O . ARG A 1 195 ? 3.600 -7.205 -9.604 1.00 77.50 195 ARG A O 1
ATOM 1622 N N . LEU A 1 196 ? 3.481 -7.914 -7.483 1.00 76.44 196 LEU A N 1
ATOM 1623 C CA . LEU A 1 196 ? 4.740 -8.651 -7.536 1.00 76.44 196 LEU A CA 1
ATOM 1624 C C . LEU A 1 196 ? 4.703 -9.765 -8.595 1.00 76.44 196 LEU A C 1
ATOM 1626 O O . LEU A 1 196 ? 5.664 -9.932 -9.348 1.00 76.44 196 LEU A O 1
ATOM 1630 N N . LYS A 1 197 ? 3.580 -10.492 -8.688 1.00 79.69 197 LYS A N 1
ATOM 1631 C CA . LYS A 1 197 ? 3.357 -11.516 -9.719 1.00 79.69 197 LYS A CA 1
ATOM 1632 C C . LYS A 1 197 ? 3.330 -10.909 -11.124 1.00 79.69 197 LYS A C 1
ATOM 1634 O O . LYS A 1 197 ? 3.962 -11.458 -12.024 1.00 79.69 197 LYS A O 1
ATOM 1639 N N . GLU A 1 198 ? 2.630 -9.795 -11.322 1.00 76.25 198 GLU A N 1
ATOM 1640 C CA . GLU A 1 198 ? 2.530 -9.110 -12.618 1.00 76.25 198 GLU A CA 1
ATOM 1641 C C . GLU A 1 198 ? 3.885 -8.583 -13.096 1.00 76.25 198 GLU A C 1
ATOM 1643 O O . GLU A 1 198 ? 4.275 -8.844 -14.235 1.00 76.25 198 GLU A O 1
ATOM 1648 N N . TYR A 1 199 ? 4.655 -7.937 -12.216 1.00 70.06 199 TYR A N 1
ATOM 1649 C CA . TYR A 1 199 ? 6.008 -7.481 -12.544 1.00 70.06 199 TYR A CA 1
ATOM 1650 C C . TYR A 1 199 ? 6.940 -8.645 -12.895 1.00 70.06 199 TYR A C 1
ATOM 1652 O O .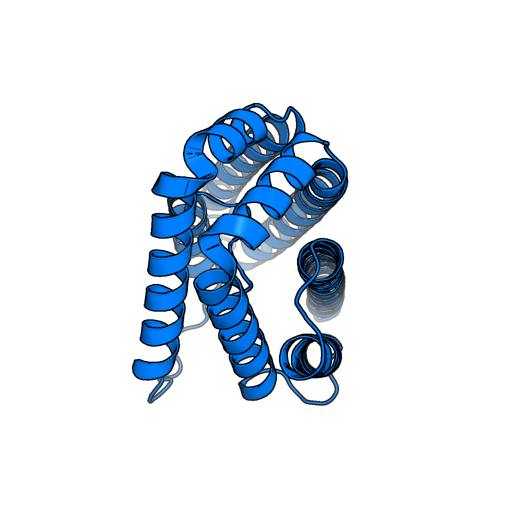 TYR A 1 199 ? 7.675 -8.572 -13.881 1.00 70.06 199 TYR A O 1
ATOM 1660 N N . ALA A 1 200 ? 6.881 -9.747 -12.140 1.00 71.06 200 ALA A N 1
ATOM 1661 C CA . ALA A 1 200 ? 7.672 -10.938 -12.437 1.00 71.06 200 ALA A CA 1
ATOM 1662 C C . ALA A 1 200 ? 7.309 -11.564 -13.798 1.00 71.06 200 ALA A C 1
ATOM 1664 O O . ALA A 1 200 ? 8.199 -12.016 -14.521 1.00 71.06 200 ALA A O 1
ATOM 1665 N N . LYS A 1 201 ? 6.020 -11.576 -14.172 1.00 72.69 201 LYS A N 1
ATOM 1666 C CA . LYS A 1 201 ? 5.559 -12.044 -15.491 1.00 72.69 201 LYS A CA 1
ATOM 1667 C C . LYS A 1 201 ? 6.033 -11.124 -16.619 1.00 72.69 201 LYS A C 1
ATOM 1669 O O . LYS A 1 201 ? 6.556 -11.621 -17.614 1.00 72.69 201 LYS A O 1
ATOM 1674 N N . GLY A 1 202 ? 5.893 -9.807 -16.451 1.00 67.19 202 GLY A N 1
ATOM 1675 C CA . GLY A 1 202 ? 6.287 -8.813 -17.454 1.00 67.19 202 GLY A CA 1
ATOM 1676 C C . GLY A 1 202 ? 7.774 -8.879 -17.808 1.00 67.19 202 GLY A C 1
ATOM 1677 O O . GLY A 1 202 ? 8.125 -8.869 -18.985 1.00 67.19 202 GLY A O 1
ATOM 1678 N N . LEU A 1 203 ? 8.646 -9.049 -16.810 1.00 61.75 203 LEU A N 1
ATOM 1679 C CA . LEU A 1 203 ? 10.088 -9.176 -17.046 1.00 61.75 203 LEU A CA 1
ATOM 1680 C C . LEU A 1 203 ? 10.469 -10.492 -17.734 1.00 61.75 203 LEU A C 1
ATOM 1682 O O . LEU A 1 203 ? 11.259 -10.468 -18.674 1.00 61.75 203 LEU A O 1
ATOM 1686 N N . LYS A 1 204 ? 9.849 -11.625 -17.368 1.00 59.78 204 LYS A N 1
ATOM 1687 C CA . LYS A 1 204 ? 10.049 -12.898 -18.089 1.00 59.78 204 LYS A CA 1
ATOM 1688 C C . LYS A 1 204 ? 9.612 -12.813 -19.556 1.00 59.78 204 LYS A C 1
ATOM 1690 O O . LYS A 1 204 ? 10.266 -13.396 -20.414 1.00 59.78 204 LYS A O 1
ATOM 1695 N N . ALA A 1 205 ? 8.521 -12.104 -19.846 1.00 58.75 205 ALA A N 1
ATOM 1696 C CA . ALA A 1 205 ? 8.036 -11.915 -21.212 1.00 58.75 205 ALA A CA 1
ATOM 1697 C C . ALA A 1 205 ? 8.931 -10.966 -22.028 1.00 58.75 205 ALA A C 1
ATOM 1699 O O . ALA A 1 205 ? 9.177 -11.231 -23.201 1.00 58.75 205 ALA A O 1
ATOM 1700 N N . GLY A 1 206 ? 9.450 -9.900 -21.409 1.00 52.09 206 GLY A N 1
ATOM 1701 C CA . GLY A 1 206 ? 10.393 -8.973 -22.044 1.00 52.09 206 GLY A CA 1
ATOM 1702 C C . GLY A 1 206 ? 11.755 -9.605 -22.346 1.00 52.09 206 GLY A C 1
ATOM 1703 O O . GLY A 1 206 ? 12.326 -9.340 -23.396 1.00 52.09 206 GLY A O 1
ATOM 1704 N N . MET A 1 207 ? 12.243 -10.497 -21.476 1.00 47.81 207 MET A N 1
ATOM 1705 C CA . MET A 1 207 ? 13.503 -11.225 -21.690 1.00 47.81 207 MET A CA 1
ATOM 1706 C C . MET A 1 207 ? 13.414 -12.319 -22.765 1.00 47.81 207 MET A C 1
ATOM 1708 O O . MET A 1 207 ? 14.436 -12.677 -23.328 1.00 47.81 207 MET A O 1
ATOM 1712 N N . LYS A 1 208 ? 12.218 -12.854 -23.054 1.00 42.94 208 LYS A N 1
ATOM 1713 C CA . LYS A 1 208 ? 11.998 -13.876 -24.098 1.00 42.94 208 LYS A CA 1
ATOM 1714 C C . LYS A 1 208 ? 11.789 -13.305 -25.508 1.00 42.94 208 LYS A C 1
ATOM 1716 O O . LYS A 1 208 ? 11.680 -14.078 -26.450 1.00 42.94 208 LYS A O 1
ATOM 1721 N N . LYS A 1 209 ? 11.657 -11.982 -25.647 1.00 43.69 209 LYS A N 1
ATOM 1722 C CA . LYS A 1 209 ? 11.434 -11.291 -26.931 1.00 43.69 209 LYS A CA 1
ATOM 1723 C C . LYS A 1 209 ? 12.707 -10.650 -27.509 1.00 43.69 209 LYS A C 1
ATOM 1725 O O . LYS A 1 209 ? 12.591 -9.786 -28.373 1.00 43.69 209 LYS A O 1
ATOM 1730 N N . LYS A 1 210 ? 13.887 -11.035 -27.019 1.00 37.19 210 LYS A N 1
ATOM 1731 C CA . LYS A 1 210 ? 15.185 -10.647 -27.580 1.00 37.19 210 LYS A CA 1
ATOM 1732 C C . LYS A 1 210 ? 15.890 -11.872 -28.128 1.00 37.19 210 LYS A C 1
ATOM 1734 O O . LYS A 1 210 ? 15.836 -12.904 -27.426 1.00 37.19 210 LYS A O 1
#

Secondary structure (DSSP, 8-state):
-------SSS-HHHHHHHHHHHHHHHPPS-------SHHHHHHHHHHHHHHHHHHHHSHHHHHHHHT-HHHHHHHHHHHHHHHHHHHHHHHTSS-HHHHHHHHHHHHHHHHHHHHHHHHHHTTSHHHHHHHHHHHHHSHHHHHHHHHHHHHHHHHHS-TTSHHHHHHHHHHHHHHHS---HHHHHHHHHHHHHHHHHHHHHHHHHHHTT-

Foldseek 3Di:
DPQPDDPPDDDPVVCVVVVVVVCVQDDDPDPPPPDDPPLVVQLVVLVVLLVVQCCVQVVVLVVVLCPDPLVVVLVVLSVVLVVVLVVLCVVCVPPSPVSVLSNLVSVLVNLVSNLVSVLVSCPDPSVVSSLVRCCVGVVVSVLSSLLSSLVVQCVPPDCPAPSNVLSVVLNCCSVPHRDDSVSVSVSVSSVSVSVSVVSVVVSVVVVVVD

Radius of gyration: 18.24 Å; chains: 1; bounding box: 49×29×46 Å

pLDDT: mean 73.99, std 21.36, range [22.98, 95.69]

Sequence (210 aa):
MQSFAIIVFRPISIKYKIYKEYNRVIMPPKKKVGVIPHKLTSMLEAVAALQKCLSIKCKIEQEKLKKSKYLVEIEKITGEFQNDVKDLQERFKNDKDKREAEFGKKFINYMKKTTELKIRMMKEKERDELIDCQLKNCYEDTLHMLKLSTENMLAHADKTTEQYKLALKYKKIFETTKLKGEDINNLDIDMMKIRLKEYAKGLKAGMKKK